Protein AF-A0A0B1TGR6-F1 (afdb_monomer_lite)

Radius of gyration: 28.31 Å; chains: 1; bounding box: 73×64×77 Å

Sequence (210 aa):
MPLRYSKVFSKTNTKVMMAISWIMPLLLCSILYVYYDCGLIYEDSIYAFVWVPSDECKFISWDICFRKDVCIVSVIAIADITTIIKVHITNTQIQKNGQRNTDQRRKKEINFLKQAVLQGIVFAFELYTYFILAWHFQDKWIIFALTSVTWTCTHSSDALIIIALNSEFRKLVTVAKRSFRVDNYSSQPRGKTFQILEDTRSNRSNQERY

Foldseek 3Di:
DDPCCCVCDPPVNVVVVVVCVVVVVVVVVCCCCPPVVFDFDQDPQLRFTDTDPDPVSVCCCVPVPLVVLVVVLVVLLVVLVVVLVVLVVVVVVVVVVVDDPCPPVSLLVNLVSVLSNVLSVLVVQLSCLQVPVLVVDPHSVSNCCSHVVSVVVSVVVNVVSCCVSDPVNVVVVVVVVVVVVVVVVVPPDPVVVVVVVVVVVVVVVVVVPD

Secondary structure (DSSP, 8-state):
--SSHHHHS-HHHHHHHHHHHHHHHHHHHHIIIIIS---EEEETTTTEEEE-S-HHHHHIIIIIIIHHHHHHHHHHHHHHHHHHHHHHHHHHHHHHTT--TTHHHHHHHHHHHHHHHHHHHHHHHHHHIIIIIGGG---HHHHHIIIIIHHHHHHHHHHHHHHHH-HHHHHHHHHHHHHHHHHHHHTS-TTHHHHHHHHHHHHHHHHTT-

Structure (mmCIF, N/CA/C/O backbone):
data_AF-A0A0B1TGR6-F1
#
_entry.id   AF-A0A0B1TGR6-F1
#
loop_
_atom_site.group_PDB
_atom_site.id
_atom_site.type_symbol
_atom_site.label_atom_id
_atom_site.label_alt_id
_atom_site.label_comp_id
_atom_site.label_asym_id
_atom_site.label_entity_id
_atom_site.label_seq_id
_atom_site.pdbx_PDB_ins_code
_atom_site.Cartn_x
_atom_site.Cartn_y
_atom_site.Cartn_z
_atom_site.occupancy
_atom_site.B_iso_or_equiv
_atom_site.auth_seq_id
_atom_site.auth_comp_id
_atom_site.auth_asym_id
_atom_site.auth_atom_id
_atom_site.pdbx_PDB_model_num
ATOM 1 N N . MET A 1 1 ? -18.574 -11.787 22.417 1.00 58.59 1 MET A N 1
ATOM 2 C CA . MET A 1 1 ? -17.588 -12.796 21.942 1.00 58.59 1 MET A CA 1
ATOM 3 C C . MET A 1 1 ? -16.203 -12.399 22.449 1.00 58.59 1 MET A C 1
ATOM 5 O O . MET A 1 1 ? -16.021 -11.188 22.529 1.00 58.59 1 MET A O 1
ATOM 9 N N . PRO A 1 2 ? -15.241 -13.309 22.757 1.00 66.12 2 PRO A N 1
ATOM 10 C CA . PRO A 1 2 ? -15.134 -14.708 22.278 1.00 66.12 2 PRO A CA 1
ATOM 11 C C . PRO A 1 2 ? -14.551 -15.771 23.264 1.00 66.12 2 PRO A C 1
ATOM 13 O O . PRO A 1 2 ? -13.681 -15.479 24.075 1.00 66.12 2 PRO A O 1
ATOM 16 N N . LEU A 1 3 ? -14.912 -17.053 23.080 1.00 48.66 3 LEU A N 1
ATOM 17 C CA . LEU A 1 3 ? -14.237 -18.227 23.688 1.00 48.66 3 LEU A CA 1
ATOM 18 C C . LEU A 1 3 ? -13.257 -18.946 22.727 1.00 48.66 3 LEU A C 1
ATOM 20 O O . LEU A 1 3 ? -12.513 -19.828 23.138 1.00 48.66 3 LEU A O 1
ATOM 24 N N . ARG A 1 4 ? -13.223 -18.573 21.437 1.00 53.03 4 ARG A N 1
ATOM 25 C CA . ARG A 1 4 ? -12.402 -19.232 20.392 1.00 53.03 4 ARG A CA 1
ATOM 26 C C . ARG A 1 4 ? -11.117 -18.486 20.003 1.00 53.03 4 ARG A C 1
ATOM 28 O O . ARG A 1 4 ? -10.318 -19.019 19.239 1.00 53.03 4 ARG A O 1
ATOM 35 N N . TYR A 1 5 ? -10.896 -17.287 20.544 1.00 63.88 5 TYR A N 1
ATOM 36 C CA . TYR A 1 5 ? -9.743 -16.436 20.215 1.00 63.88 5 TYR A CA 1
ATOM 37 C C . TYR A 1 5 ? -8.401 -17.082 20.596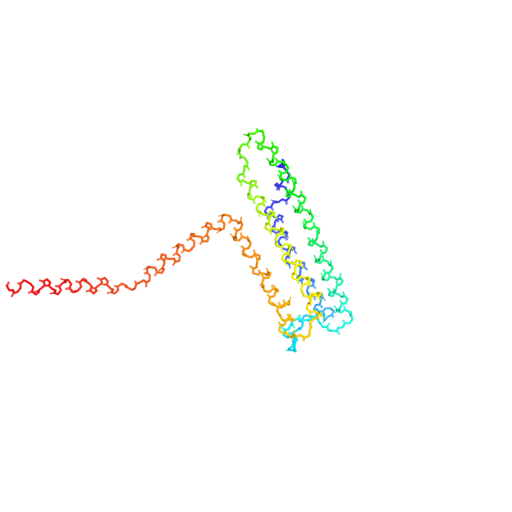 1.00 63.88 5 TYR A C 1
ATOM 39 O O . TYR A 1 5 ? -7.455 -17.026 19.817 1.00 63.88 5 TYR A O 1
ATOM 47 N N . SER A 1 6 ? -8.336 -17.781 21.736 1.00 57.31 6 SER A N 1
ATOM 48 C CA . SER A 1 6 ? -7.104 -18.437 22.204 1.00 57.31 6 SER A CA 1
ATOM 49 C C . SER A 1 6 ? -6.670 -19.640 21.359 1.00 57.31 6 SER A C 1
ATOM 51 O O . SER A 1 6 ? -5.494 -19.994 21.382 1.00 57.31 6 SER A O 1
ATOM 53 N N . LYS A 1 7 ? -7.590 -20.267 20.607 1.00 60.78 7 LYS A N 1
ATOM 54 C CA . LYS A 1 7 ? -7.276 -21.413 19.736 1.00 60.78 7 LYS A CA 1
ATOM 55 C C . LYS A 1 7 ? -6.743 -20.989 18.368 1.00 60.78 7 LYS A C 1
ATOM 57 O O . LYS A 1 7 ? -5.872 -21.664 17.834 1.00 60.78 7 LYS A O 1
ATOM 62 N N . VAL A 1 8 ? -7.251 -19.889 17.807 1.00 63.44 8 VAL A N 1
ATOM 63 C CA . VAL A 1 8 ? -6.818 -19.392 16.488 1.00 63.44 8 VAL A CA 1
ATOM 64 C C . VAL A 1 8 ? -5.541 -18.558 16.616 1.00 63.44 8 VAL A C 1
ATOM 66 O O . VAL A 1 8 ? -4.580 -18.808 15.894 1.00 63.44 8 VAL A O 1
ATOM 69 N N . PHE A 1 9 ? -5.477 -17.652 17.596 1.00 67.00 9 PHE A N 1
ATOM 70 C CA . PHE A 1 9 ? -4.324 -16.781 17.845 1.00 67.00 9 PHE A CA 1
ATOM 71 C C . PHE A 1 9 ? -3.495 -17.280 19.036 1.00 67.00 9 PHE A C 1
ATOM 73 O O . PHE A 1 9 ? -3.376 -16.620 20.070 1.00 67.00 9 PHE A O 1
ATOM 80 N N . SER A 1 10 ? -2.936 -18.485 18.897 1.00 79.94 10 SER A N 1
ATOM 81 C CA . SER A 1 10 ? -1.925 -19.002 19.825 1.00 79.94 10 SER A CA 1
ATOM 82 C C . SER A 1 10 ? -0.537 -18.463 19.453 1.00 79.94 10 SER A C 1
ATOM 84 O O . SER A 1 10 ? -0.279 -18.149 18.291 1.00 79.94 10 SER A O 1
ATOM 86 N N . LYS A 1 11 ? 0.398 -18.399 20.415 1.00 78.81 11 LYS A N 1
ATOM 87 C CA . LYS A 1 11 ? 1.781 -17.947 20.150 1.00 78.81 11 LYS A CA 1
ATOM 88 C C . LYS A 1 11 ? 2.450 -18.750 19.026 1.00 78.81 11 LYS A C 1
ATOM 90 O O . LYS A 1 11 ? 3.210 -18.185 18.246 1.00 78.81 11 LYS A O 1
ATOM 95 N N . THR A 1 12 ? 2.166 -20.049 18.945 1.00 83.50 12 THR A N 1
ATOM 96 C CA . THR A 1 12 ? 2.696 -20.934 17.901 1.00 83.50 12 THR A CA 1
ATOM 97 C C . THR A 1 12 ? 2.088 -20.604 16.541 1.00 83.50 12 THR A C 1
ATOM 99 O O . THR A 1 12 ? 2.832 -20.417 15.584 1.00 83.50 12 THR A O 1
ATOM 102 N N . ASN A 1 13 ? 0.765 -20.423 16.462 1.00 83.38 13 ASN A N 1
ATOM 103 C CA . ASN A 1 13 ? 0.094 -20.069 15.208 1.00 83.38 13 ASN A CA 1
ATOM 104 C C . ASN A 1 13 ? 0.554 -18.702 14.696 1.00 83.38 13 ASN A C 1
ATOM 106 O O . ASN A 1 13 ? 0.820 -18.559 13.510 1.00 83.38 13 ASN A O 1
ATOM 110 N N . THR A 1 14 ? 0.728 -17.715 15.581 1.00 86.19 14 THR A N 1
ATOM 111 C CA . THR A 1 14 ? 1.258 -16.400 15.200 1.00 86.19 14 THR A CA 1
ATOM 112 C C . THR A 1 14 ? 2.669 -16.505 14.616 1.00 86.19 14 THR A C 1
ATOM 114 O O . THR A 1 14 ? 2.934 -15.886 13.590 1.00 86.19 14 THR A O 1
ATOM 117 N N . LYS A 1 15 ? 3.561 -17.319 15.204 1.00 86.69 15 LYS A N 1
ATOM 118 C CA . LYS A 1 15 ? 4.905 -17.553 14.642 1.00 86.69 15 LYS A CA 1
ATOM 119 C C . LYS A 1 15 ? 4.850 -18.216 13.265 1.00 86.69 15 LYS A C 1
ATOM 121 O O . LYS A 1 15 ? 5.600 -17.822 12.380 1.00 86.69 15 LYS A O 1
ATOM 126 N N . VAL A 1 16 ? 3.957 -19.189 13.077 1.00 89.50 16 VAL A N 1
ATOM 127 C CA . VAL A 1 16 ? 3.759 -19.852 11.779 1.00 89.50 16 VAL A CA 1
ATOM 128 C C . VAL A 1 16 ? 3.218 -18.867 10.739 1.00 89.50 16 VAL A C 1
ATOM 130 O O . VAL A 1 16 ? 3.758 -18.797 9.642 1.00 89.50 16 VAL A O 1
ATOM 133 N N . MET A 1 17 ? 2.217 -18.050 11.085 1.00 86.56 17 MET A N 1
ATOM 134 C CA . MET A 1 17 ? 1.682 -17.014 10.191 1.00 86.56 17 MET A CA 1
ATOM 135 C C . MET A 1 17 ? 2.750 -15.994 9.792 1.00 86.56 17 MET A C 1
ATOM 137 O O . MET A 1 17 ? 2.817 -15.615 8.627 1.00 86.56 17 MET A O 1
ATOM 141 N N . MET A 1 18 ? 3.609 -15.588 10.734 1.00 89.12 18 MET A N 1
ATOM 142 C CA . MET A 1 18 ? 4.766 -14.750 10.425 1.00 89.12 18 MET A CA 1
ATOM 143 C C . MET A 1 18 ? 5.682 -15.460 9.427 1.00 89.12 18 MET A C 1
ATOM 145 O O . MET A 1 18 ? 5.917 -14.917 8.360 1.00 89.12 18 MET A O 1
ATOM 149 N N . ALA A 1 19 ? 6.136 -16.684 9.708 1.00 92.25 19 ALA A N 1
ATOM 150 C CA . ALA A 1 19 ? 7.021 -17.417 8.798 1.00 92.25 19 ALA A CA 1
ATOM 151 C C . ALA A 1 19 ? 6.434 -17.550 7.379 1.00 92.25 19 ALA A C 1
ATOM 153 O O . ALA A 1 19 ? 7.122 -17.265 6.403 1.00 92.25 19 ALA A O 1
ATOM 154 N N . ILE A 1 20 ? 5.145 -17.888 7.261 1.00 90.88 20 ILE A N 1
ATOM 155 C CA . ILE A 1 20 ? 4.439 -17.957 5.971 1.00 90.88 20 ILE A CA 1
ATOM 156 C C . ILE A 1 20 ? 4.433 -16.592 5.271 1.00 90.88 20 ILE A C 1
ATOM 158 O O . ILE A 1 20 ? 4.696 -16.524 4.073 1.00 90.88 20 ILE A O 1
ATOM 162 N N . SER A 1 21 ? 4.185 -15.508 6.012 1.00 88.94 21 SER A N 1
ATOM 163 C CA . SER A 1 21 ? 4.202 -14.138 5.485 1.00 88.94 21 SER A CA 1
ATOM 164 C C . SER A 1 21 ? 5.558 -13.722 4.915 1.00 88.94 21 SER A C 1
ATOM 166 O O . SER A 1 21 ? 5.582 -12.854 4.051 1.00 88.94 21 SER A O 1
ATOM 168 N N . TRP A 1 22 ? 6.668 -14.295 5.386 1.00 92.00 22 TRP A N 1
ATOM 169 C CA . TRP A 1 22 ? 8.000 -14.037 4.827 1.00 92.00 22 TRP A CA 1
ATOM 170 C C . TRP A 1 22 ? 8.299 -14.944 3.633 1.00 92.00 22 TRP A C 1
ATOM 172 O O . TRP A 1 22 ? 8.820 -14.486 2.621 1.00 92.00 22 TRP A O 1
ATOM 182 N N . ILE A 1 23 ? 7.948 -16.228 3.730 1.00 92.00 23 ILE A N 1
ATOM 183 C CA . ILE A 1 23 ? 8.271 -17.225 2.702 1.00 92.00 23 ILE A CA 1
ATOM 184 C C . ILE A 1 23 ? 7.460 -16.995 1.422 1.00 92.00 23 ILE A C 1
ATOM 186 O O . ILE A 1 23 ? 8.007 -17.127 0.333 1.00 92.00 23 ILE A O 1
ATOM 190 N N . MET A 1 24 ? 6.178 -16.630 1.533 1.00 87.50 24 MET A N 1
ATOM 191 C CA . MET A 1 24 ? 5.298 -16.441 0.372 1.00 87.50 24 MET A CA 1
ATOM 192 C C . MET A 1 24 ? 5.809 -15.364 -0.607 1.00 87.50 24 MET A C 1
ATOM 194 O O . MET A 1 24 ? 5.956 -15.684 -1.788 1.00 87.50 24 MET A O 1
ATOM 198 N N . PRO A 1 25 ? 6.129 -14.125 -0.172 1.00 86.00 25 PRO A N 1
ATOM 199 C CA . PRO A 1 25 ? 6.709 -13.118 -1.059 1.00 86.00 25 PRO A CA 1
ATOM 200 C C . PRO A 1 25 ? 8.081 -13.520 -1.596 1.00 86.00 25 PRO A C 1
ATOM 202 O O . PRO A 1 25 ? 8.339 -13.322 -2.776 1.00 86.00 25 PRO A O 1
ATOM 205 N N . LEU A 1 26 ? 8.943 -14.120 -0.766 1.00 87.88 26 LEU A N 1
ATOM 206 C CA . LEU A 1 26 ? 10.272 -14.558 -1.204 1.00 87.88 26 LEU A CA 1
ATOM 207 C C . LEU A 1 26 ? 10.180 -15.591 -2.325 1.00 87.88 26 LEU A C 1
ATOM 209 O O . LEU A 1 26 ? 10.860 -15.449 -3.334 1.00 87.88 26 LEU A O 1
ATOM 213 N N . LEU A 1 27 ? 9.302 -16.584 -2.178 1.00 88.56 27 LEU A N 1
ATOM 214 C CA . LEU A 1 27 ? 9.076 -17.600 -3.198 1.00 88.56 27 LEU A CA 1
ATOM 215 C C . LEU A 1 27 ? 8.541 -16.983 -4.494 1.00 88.56 27 LEU A C 1
ATOM 217 O O . LEU A 1 27 ? 9.032 -17.314 -5.570 1.00 88.56 27 LEU A O 1
ATOM 221 N N . LEU A 1 28 ? 7.569 -16.071 -4.395 1.00 84.62 28 LEU A N 1
ATOM 222 C CA . LEU A 1 28 ? 7.027 -15.372 -5.559 1.00 84.62 28 LEU A CA 1
ATOM 223 C C . LEU A 1 28 ? 8.116 -14.559 -6.273 1.00 84.62 28 LEU A C 1
ATOM 225 O O . LEU A 1 28 ? 8.285 -14.709 -7.478 1.00 84.62 28 LEU A O 1
ATOM 229 N N . CYS A 1 29 ? 8.899 -13.769 -5.535 1.00 83.56 29 CYS A N 1
ATOM 230 C CA . CYS A 1 29 ? 10.023 -13.018 -6.091 1.00 83.56 29 CYS A CA 1
ATOM 231 C C . CYS A 1 29 ? 11.058 -13.948 -6.736 1.00 83.56 29 CYS A C 1
ATOM 233 O O . CYS A 1 29 ? 11.511 -13.675 -7.842 1.00 83.56 29 CYS A O 1
ATOM 235 N N . SER A 1 30 ? 11.405 -15.071 -6.102 1.00 86.31 30 SER A N 1
ATOM 236 C CA . SER A 1 30 ? 12.332 -16.046 -6.685 1.00 86.31 30 SER A CA 1
ATOM 237 C C . SER A 1 30 ? 11.807 -16.639 -7.992 1.00 86.31 30 SER A C 1
ATOM 239 O O . SER A 1 30 ? 12.577 -16.769 -8.935 1.00 86.31 30 SER A O 1
ATOM 241 N N . ILE A 1 31 ? 10.514 -16.960 -8.088 1.00 85.88 31 ILE A N 1
ATOM 242 C CA . ILE A 1 31 ? 9.915 -17.461 -9.334 1.00 85.88 31 ILE A CA 1
ATOM 243 C C . ILE A 1 31 ? 9.977 -16.387 -10.430 1.00 85.88 31 ILE A C 1
ATOM 245 O O . ILE A 1 31 ? 10.386 -16.684 -11.550 1.00 85.88 31 ILE A O 1
ATOM 249 N N . LEU A 1 32 ? 9.621 -15.140 -10.107 1.00 83.75 32 LEU A N 1
ATOM 250 C CA . LEU A 1 32 ? 9.640 -14.027 -11.061 1.00 83.75 32 LEU A CA 1
ATOM 251 C C . LEU A 1 32 ? 11.045 -13.755 -11.611 1.00 83.75 32 LEU A C 1
ATOM 253 O O . LEU A 1 32 ? 11.211 -13.656 -12.823 1.00 83.75 32 LEU A O 1
ATOM 257 N N . TYR A 1 33 ? 12.046 -13.683 -10.731 1.00 82.31 33 TYR A N 1
ATOM 258 C CA . TYR A 1 33 ? 13.418 -13.348 -11.112 1.00 82.31 33 TYR A CA 1
ATOM 259 C C . TYR A 1 33 ? 14.190 -14.525 -11.720 1.00 82.31 33 TYR A C 1
ATOM 261 O O . TYR A 1 33 ? 14.938 -14.324 -12.665 1.00 82.31 33 TYR A O 1
ATOM 269 N N . VAL A 1 34 ? 14.051 -15.747 -11.191 1.00 85.31 34 VAL A N 1
ATOM 270 C CA . VAL A 1 34 ? 14.896 -16.884 -11.611 1.00 85.31 34 VAL A CA 1
ATOM 271 C C . VAL A 1 34 ? 14.297 -17.648 -12.788 1.00 85.31 34 VAL A C 1
ATOM 273 O O . VAL A 1 34 ? 15.042 -18.148 -13.624 1.00 85.31 34 VAL A O 1
ATOM 276 N N . TYR A 1 35 ? 12.968 -17.783 -12.846 1.00 83.12 35 TYR A N 1
ATOM 277 C CA . TYR A 1 35 ? 12.318 -18.608 -13.869 1.00 83.12 35 TYR A CA 1
ATOM 278 C C . TYR A 1 35 ? 11.834 -17.792 -15.068 1.00 83.12 35 TYR A C 1
ATOM 280 O O . TYR A 1 35 ? 12.020 -18.217 -16.203 1.00 83.12 35 TYR A O 1
ATOM 288 N N . TYR A 1 36 ? 11.219 -16.633 -14.818 1.00 82.25 36 TYR A N 1
ATOM 289 C CA . TYR A 1 36 ? 10.647 -15.791 -15.874 1.00 82.25 36 TYR A CA 1
ATOM 290 C C . TYR A 1 36 ? 11.557 -14.633 -16.309 1.00 82.25 36 TYR A C 1
ATOM 292 O O . TYR A 1 36 ? 11.220 -13.954 -17.272 1.00 82.25 36 TYR A O 1
ATOM 300 N N . ASP A 1 37 ? 12.672 -14.392 -15.606 1.00 85.50 37 ASP A N 1
ATOM 301 C CA . ASP A 1 37 ? 13.576 -13.243 -15.813 1.00 85.50 37 ASP A CA 1
ATOM 302 C C . ASP A 1 37 ? 12.844 -11.878 -15.793 1.00 85.50 37 ASP A C 1
ATOM 304 O O . ASP A 1 37 ? 13.256 -10.881 -16.387 1.00 85.50 37 ASP A O 1
ATOM 308 N N . CYS A 1 38 ? 11.718 -11.821 -15.073 1.00 85.50 38 CYS A N 1
ATOM 309 C CA . CYS A 1 38 ? 10.856 -10.650 -14.965 1.00 85.50 38 CYS A CA 1
ATOM 310 C C . CYS A 1 38 ? 11.247 -9.802 -13.760 1.00 85.50 38 CYS A C 1
ATOM 312 O O . CYS A 1 38 ? 10.540 -9.754 -12.751 1.00 85.50 38 CYS A O 1
ATOM 314 N N . GLY A 1 39 ? 12.400 -9.147 -13.867 1.00 83.25 39 GLY A N 1
ATOM 315 C CA . GLY A 1 39 ? 12.905 -8.243 -12.842 1.00 83.25 39 GLY A CA 1
ATOM 316 C C . GLY A 1 39 ? 12.350 -6.820 -12.928 1.00 83.25 39 GLY A C 1
ATOM 317 O O . GLY A 1 39 ? 11.851 -6.366 -13.959 1.00 83.25 39 GLY A O 1
ATOM 318 N N . LEU A 1 40 ? 12.489 -6.093 -11.820 1.00 85.25 40 LEU A N 1
ATOM 319 C CA . LEU A 1 40 ? 12.370 -4.640 -11.782 1.00 85.25 40 LEU A CA 1
ATOM 320 C C . LEU A 1 40 ? 13.738 -4.023 -12.136 1.00 85.25 40 LEU A C 1
ATOM 322 O O . LEU A 1 40 ? 14.714 -4.245 -11.416 1.00 85.25 40 LEU A O 1
ATOM 326 N N . ILE A 1 41 ? 13.814 -3.277 -13.237 1.00 88.81 41 ILE A N 1
ATOM 327 C CA . ILE A 1 41 ? 15.018 -2.588 -13.723 1.00 88.81 41 ILE A CA 1
ATOM 328 C C . ILE A 1 41 ? 14.900 -1.081 -13.489 1.00 88.81 41 ILE A C 1
ATOM 330 O O . ILE A 1 41 ? 13.807 -0.520 -13.546 1.00 88.81 41 ILE A O 1
ATOM 334 N N . TYR A 1 42 ? 16.016 -0.416 -13.194 1.00 89.00 42 TYR A N 1
ATOM 335 C CA . TYR A 1 42 ? 16.039 1.041 -13.075 1.00 89.00 42 TYR A CA 1
ATOM 336 C C . TYR A 1 42 ? 16.207 1.673 -14.456 1.00 89.00 42 TYR A C 1
ATOM 338 O O . TYR A 1 42 ? 17.169 1.366 -15.157 1.00 89.00 42 TYR A O 1
ATOM 346 N N . GLU A 1 43 ? 15.277 2.546 -14.832 1.00 89.25 43 GLU A N 1
ATOM 347 C CA . GLU A 1 43 ? 15.290 3.249 -16.110 1.00 89.25 43 GLU A CA 1
ATOM 348 C C . GLU A 1 43 ? 15.761 4.698 -15.912 1.00 89.25 43 GLU A C 1
ATOM 350 O O . GLU A 1 43 ? 15.047 5.542 -15.356 1.00 89.25 43 GLU A O 1
ATOM 355 N N . ASP A 1 44 ? 16.972 4.995 -16.392 1.00 88.81 44 ASP A N 1
ATOM 356 C CA . ASP A 1 44 ? 17.637 6.295 -16.229 1.00 88.81 44 ASP A CA 1
ATOM 357 C C . ASP A 1 44 ? 16.903 7.449 -16.930 1.00 88.81 44 ASP A C 1
ATOM 359 O O . ASP A 1 44 ? 17.038 8.607 -16.533 1.00 88.81 44 ASP A O 1
ATOM 363 N N . SER A 1 45 ? 16.119 7.169 -17.974 1.00 87.50 45 SER A N 1
ATOM 364 C CA . SER A 1 45 ? 15.417 8.211 -18.735 1.00 87.50 45 SER A CA 1
ATOM 365 C C . SER A 1 45 ? 14.258 8.853 -17.958 1.00 87.50 45 SER A C 1
ATOM 367 O O . SER A 1 45 ? 14.032 10.063 -18.072 1.00 87.50 45 SER A O 1
ATOM 369 N N . ILE A 1 46 ? 13.566 8.066 -17.128 1.00 87.56 46 ILE A N 1
ATOM 370 C CA . ILE A 1 46 ? 12.390 8.486 -16.342 1.00 87.56 46 ILE A CA 1
ATOM 371 C C . ILE A 1 46 ? 12.611 8.428 -14.822 1.00 87.56 46 ILE A C 1
ATOM 373 O O . ILE A 1 46 ? 11.699 8.743 -14.059 1.00 87.56 46 ILE A O 1
ATOM 377 N N . TYR A 1 47 ? 13.817 8.048 -14.383 1.00 88.88 47 TYR A N 1
ATOM 378 C CA . TYR A 1 47 ? 14.211 7.882 -12.977 1.00 88.88 47 TYR A CA 1
ATOM 379 C C . TYR A 1 47 ? 13.302 6.939 -12.179 1.00 88.88 47 TYR A C 1
ATOM 381 O O . TYR A 1 47 ? 13.128 7.095 -10.973 1.00 88.88 47 TYR A O 1
ATOM 389 N N . ALA A 1 48 ? 12.717 5.940 -12.833 1.00 88.38 48 ALA A N 1
ATOM 390 C CA . ALA A 1 48 ? 11.768 5.030 -12.208 1.00 88.38 48 ALA A CA 1
ATOM 391 C C . ALA A 1 48 ? 12.237 3.584 -12.328 1.00 88.38 48 ALA A C 1
ATOM 393 O O . ALA A 1 48 ? 12.863 3.187 -13.309 1.00 88.38 48 ALA A O 1
ATOM 394 N N . PHE A 1 49 ? 11.895 2.784 -11.324 1.00 87.81 49 PHE A N 1
ATOM 395 C CA . PHE A 1 49 ? 12.000 1.341 -11.439 1.00 87.81 49 PHE A CA 1
ATOM 396 C C . PHE A 1 49 ? 10.800 0.818 -12.224 1.00 87.81 49 PHE A C 1
ATOM 398 O O . PHE A 1 49 ? 9.660 1.051 -11.819 1.00 87.81 49 PHE A O 1
ATOM 405 N N . VAL A 1 50 ? 11.051 0.120 -13.326 1.00 86.62 50 VAL A N 1
ATOM 406 C CA . VAL A 1 50 ? 10.036 -0.423 -14.234 1.00 86.62 50 VAL A CA 1
ATOM 407 C C . VAL A 1 50 ? 10.260 -1.914 -14.454 1.00 86.62 50 VAL A C 1
ATOM 409 O O . VAL A 1 50 ? 11.352 -2.434 -14.248 1.00 86.62 50 VAL A O 1
ATOM 412 N N . TRP A 1 51 ? 9.215 -2.624 -14.861 1.00 84.50 51 TRP A N 1
ATOM 413 C CA . TRP A 1 51 ? 9.336 -4.032 -15.231 1.00 84.50 51 TRP A CA 1
ATOM 414 C C . TRP A 1 51 ? 10.041 -4.179 -16.581 1.00 84.50 51 TRP A C 1
ATOM 416 O O . TRP A 1 51 ? 9.857 -3.337 -17.464 1.00 84.50 51 TRP A O 1
ATOM 426 N N . VAL A 1 52 ? 10.812 -5.259 -16.752 1.00 86.44 52 VAL A N 1
ATOM 427 C CA . VAL A 1 52 ? 11.414 -5.619 -18.048 1.00 86.44 52 VAL A CA 1
ATOM 428 C C . VAL A 1 52 ? 10.336 -5.598 -19.149 1.00 86.44 52 VAL A C 1
ATOM 430 O O . VAL A 1 52 ? 9.267 -6.189 -18.964 1.00 86.44 52 VAL A O 1
ATOM 433 N N . PRO A 1 53 ? 10.575 -4.923 -20.292 1.00 80.31 53 PRO A N 1
ATOM 434 C CA . PRO A 1 53 ? 9.568 -4.723 -21.330 1.00 80.31 53 PRO A CA 1
ATOM 435 C C . PRO A 1 53 ? 9.418 -5.953 -22.244 1.00 80.31 53 PRO A C 1
ATOM 437 O O . PRO A 1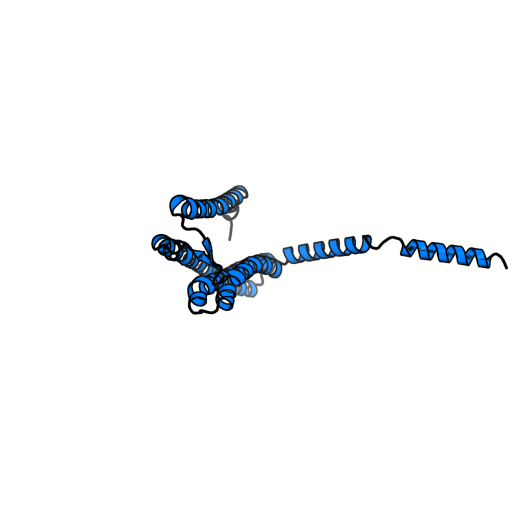 53 ? 9.640 -5.862 -23.448 1.00 80.31 53 PRO A O 1
ATOM 440 N N . SER A 1 54 ? 9.010 -7.093 -21.687 1.00 84.69 54 SER A N 1
ATOM 441 C CA . SER A 1 54 ? 8.541 -8.262 -22.447 1.00 84.69 54 SER A CA 1
ATOM 442 C C . SER A 1 54 ? 7.031 -8.447 -22.288 1.00 84.69 54 SER A C 1
ATOM 444 O O . SER A 1 54 ? 6.429 -7.967 -21.320 1.00 84.69 54 SER A O 1
ATOM 446 N N . ASP A 1 55 ? 6.395 -9.117 -23.247 1.00 82.50 55 ASP A N 1
ATOM 447 C CA . ASP A 1 55 ? 4.946 -9.336 -23.217 1.00 82.50 55 ASP A CA 1
ATOM 448 C C . ASP A 1 55 ? 4.547 -10.260 -22.055 1.00 82.50 55 ASP A C 1
ATOM 450 O O . ASP A 1 55 ? 3.535 -10.028 -21.388 1.00 82.50 55 ASP A O 1
ATOM 454 N N . GLU A 1 56 ? 5.395 -11.236 -21.725 1.00 82.56 56 GLU A N 1
ATOM 455 C CA . GLU A 1 56 ? 5.221 -12.131 -20.583 1.00 82.56 56 GLU A CA 1
ATOM 456 C C . GLU A 1 56 ? 5.314 -11.368 -19.256 1.00 82.56 56 GLU A C 1
ATOM 458 O O . GLU A 1 56 ? 4.456 -11.530 -18.384 1.00 82.56 56 GLU A O 1
ATOM 463 N N . CYS A 1 57 ? 6.311 -10.489 -19.099 1.00 83.69 57 CYS A N 1
ATOM 464 C CA . CYS A 1 57 ? 6.492 -9.729 -17.863 1.00 83.69 57 CYS A CA 1
ATOM 465 C C . CYS A 1 57 ? 5.416 -8.658 -17.676 1.00 83.69 57 CYS A C 1
ATOM 467 O O . CYS A 1 57 ? 5.004 -8.400 -16.542 1.00 83.69 57 CYS A O 1
ATOM 469 N N . LYS A 1 58 ? 4.902 -8.075 -18.766 1.00 81.06 58 LYS A N 1
ATOM 470 C CA . LYS A 1 58 ? 3.743 -7.173 -18.715 1.00 81.06 58 LYS A CA 1
ATOM 471 C C . LYS A 1 58 ? 2.489 -7.896 -18.238 1.00 81.06 58 LYS A C 1
ATOM 473 O O . LYS A 1 58 ? 1.825 -7.386 -17.337 1.00 81.06 58 LYS A O 1
ATOM 478 N N . PHE A 1 59 ? 2.199 -9.080 -18.784 1.00 81.19 59 PHE A N 1
ATOM 479 C CA . PHE A 1 59 ? 1.082 -9.913 -18.329 1.00 81.19 59 PHE A CA 1
ATOM 480 C C . PHE A 1 59 ? 1.238 -10.261 -16.845 1.00 81.19 59 PHE A C 1
ATOM 482 O O . PHE A 1 59 ? 0.362 -9.986 -16.035 1.00 81.19 59 PHE A O 1
ATOM 489 N N . ILE A 1 60 ? 2.398 -10.777 -16.440 1.00 79.69 60 ILE A N 1
ATOM 490 C CA . ILE A 1 60 ? 2.654 -11.159 -15.047 1.00 79.69 60 ILE A CA 1
ATOM 491 C C . ILE A 1 60 ? 2.519 -9.958 -14.093 1.00 79.69 60 ILE A C 1
ATOM 493 O O . ILE A 1 60 ? 1.825 -10.044 -13.078 1.00 79.69 60 ILE A O 1
ATOM 497 N N . SER A 1 61 ? 3.126 -8.817 -14.420 1.00 79.38 61 SER A N 1
ATOM 498 C CA . SER A 1 61 ? 3.056 -7.609 -13.590 1.00 79.38 61 SER A CA 1
ATOM 499 C C . SER A 1 61 ? 1.622 -7.077 -13.455 1.00 79.38 61 SER A C 1
ATOM 501 O O . SER A 1 61 ? 1.156 -6.789 -12.349 1.00 79.38 61 SER A O 1
ATOM 503 N N . TRP A 1 62 ? 0.876 -7.007 -14.558 1.00 77.19 62 TRP A N 1
ATOM 504 C CA . TRP A 1 62 ? -0.486 -6.475 -14.563 1.00 77.19 62 TRP A CA 1
ATOM 505 C C . TRP A 1 62 ? -1.506 -7.437 -13.937 1.00 77.19 62 TRP A C 1
ATOM 507 O O . TRP A 1 62 ? -2.346 -7.057 -13.112 1.00 77.19 62 TRP A O 1
ATOM 517 N N . ASP A 1 63 ? -1.432 -8.709 -14.315 1.00 73.75 63 ASP A N 1
ATOM 518 C CA . ASP A 1 63 ? -2.460 -9.698 -14.029 1.00 73.75 63 ASP A CA 1
ATOM 519 C C . ASP A 1 63 ? -2.222 -10.447 -12.711 1.00 73.75 63 ASP A C 1
ATOM 521 O O . ASP A 1 63 ? -3.195 -10.791 -12.031 1.00 73.75 63 ASP A O 1
ATOM 525 N N . ILE A 1 64 ? -0.959 -10.668 -12.323 1.00 75.31 64 ILE A N 1
ATOM 526 C CA . ILE A 1 64 ? -0.584 -11.416 -11.109 1.00 75.31 64 ILE A 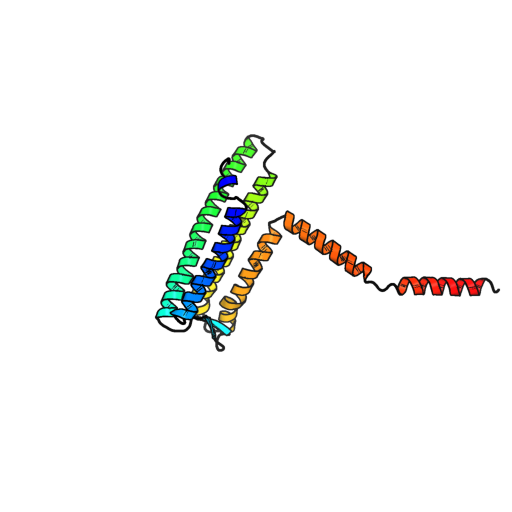CA 1
ATOM 527 C C . ILE A 1 64 ? -0.172 -10.485 -9.971 1.00 75.31 64 ILE A C 1
ATOM 529 O O . ILE A 1 64 ? -0.546 -10.751 -8.831 1.00 75.31 64 ILE A O 1
ATOM 533 N N . CYS A 1 65 ? 0.568 -9.408 -10.238 1.00 76.69 65 CYS A N 1
ATOM 534 C CA . CYS A 1 65 ? 0.973 -8.477 -9.180 1.00 76.69 65 CYS A CA 1
ATOM 535 C C . CYS A 1 65 ? -0.139 -7.454 -8.918 1.00 76.69 65 CYS A C 1
ATOM 537 O O . CYS A 1 65 ? -0.850 -7.561 -7.916 1.00 76.69 65 CYS A O 1
ATOM 539 N N . PHE A 1 66 ? -0.384 -6.541 -9.861 1.00 80.88 66 PHE A N 1
ATOM 540 C CA . PHE A 1 66 ? -1.318 -5.429 -9.670 1.00 80.88 66 PHE A CA 1
ATOM 541 C C . PHE A 1 66 ? -2.742 -5.894 -9.338 1.00 80.88 66 PHE A C 1
ATOM 543 O O . PHE A 1 66 ? -3.288 -5.538 -8.291 1.00 80.88 66 PHE A O 1
ATOM 550 N N . ARG A 1 67 ? -3.357 -6.740 -10.174 1.00 82.75 67 ARG A N 1
ATOM 551 C CA . ARG A 1 67 ? -4.751 -7.155 -9.942 1.00 82.75 67 ARG A CA 1
ATOM 552 C C . ARG A 1 67 ? -4.937 -7.984 -8.671 1.00 82.75 67 ARG A C 1
ATOM 554 O O . ARG A 1 67 ? -5.957 -7.832 -7.994 1.00 82.75 67 ARG A O 1
ATOM 561 N N . LYS A 1 68 ? -3.984 -8.853 -8.326 1.00 85.31 68 LYS A N 1
ATOM 562 C CA . LYS A 1 68 ? -4.033 -9.623 -7.073 1.00 85.31 68 LYS A CA 1
ATOM 563 C C . LYS A 1 68 ? -3.969 -8.690 -5.870 1.00 85.31 68 LYS A C 1
ATOM 565 O O . LYS A 1 68 ? -4.757 -8.859 -4.943 1.00 85.31 68 LYS A O 1
ATOM 570 N N . ASP A 1 69 ? -3.053 -7.725 -5.884 1.00 85.19 69 ASP A N 1
ATOM 571 C CA . ASP A 1 69 ? -2.881 -6.781 -4.782 1.00 85.19 69 ASP A CA 1
ATOM 572 C C . ASP A 1 69 ? -4.116 -5.894 -4.619 1.00 85.19 69 ASP A C 1
ATOM 574 O O . ASP A 1 69 ? -4.658 -5.807 -3.517 1.00 85.19 69 ASP A O 1
ATOM 578 N N . VAL A 1 70 ? -4.667 -5.366 -5.718 1.00 86.62 70 VAL A N 1
ATOM 579 C CA . VAL A 1 70 ? -5.939 -4.623 -5.701 1.00 86.62 70 VAL A CA 1
ATOM 580 C C . VAL A 1 70 ? -7.085 -5.482 -5.153 1.00 86.62 70 VAL A C 1
ATOM 582 O O . VAL A 1 70 ? -7.863 -5.010 -4.321 1.00 86.62 70 VAL A O 1
ATOM 585 N N . CYS A 1 71 ? -7.195 -6.748 -5.568 1.00 89.44 71 CYS A N 1
ATOM 586 C CA . CYS A 1 71 ? -8.236 -7.660 -5.088 1.00 89.44 71 CYS A CA 1
ATOM 587 C C . CYS A 1 71 ? -8.119 -7.919 -3.577 1.00 89.44 71 CYS A C 1
ATOM 589 O O . CYS A 1 71 ? -9.096 -7.759 -2.842 1.00 89.44 71 CYS A O 1
ATOM 591 N N . ILE A 1 72 ? -6.920 -8.258 -3.094 1.00 88.25 72 ILE A N 1
ATOM 592 C CA . ILE A 1 72 ? -6.664 -8.523 -1.672 1.00 88.25 72 ILE A CA 1
ATOM 593 C C . ILE A 1 72 ? -6.970 -7.281 -0.832 1.00 88.25 72 ILE A C 1
ATOM 595 O O . ILE A 1 72 ? -7.705 -7.374 0.152 1.00 88.25 72 ILE A O 1
ATOM 599 N N . VAL A 1 73 ? -6.459 -6.117 -1.237 1.00 88.56 73 VAL A N 1
ATOM 600 C CA . VAL A 1 73 ? -6.681 -4.844 -0.536 1.00 88.56 73 VAL A CA 1
ATOM 601 C C . VAL A 1 73 ? -8.166 -4.502 -0.486 1.00 88.56 73 VAL A C 1
ATOM 603 O O . VAL A 1 73 ? -8.667 -4.105 0.563 1.00 88.56 73 VAL A O 1
ATOM 606 N N . SER A 1 74 ? -8.895 -4.731 -1.579 1.00 87.31 74 SER A N 1
ATOM 607 C CA . SER A 1 74 ? -10.342 -4.504 -1.633 1.00 87.31 74 SER A CA 1
ATOM 608 C C . SER A 1 74 ? -11.102 -5.412 -0.663 1.00 87.31 74 SER A C 1
ATOM 610 O O . SER A 1 74 ? -11.971 -4.944 0.073 1.00 87.31 74 SER A O 1
ATOM 612 N N . VAL A 1 75 ? -10.759 -6.705 -0.606 1.00 90.38 75 VAL A N 1
ATOM 613 C CA . VAL A 1 75 ? -11.379 -7.658 0.332 1.00 90.38 75 VAL A CA 1
ATOM 614 C C . VAL A 1 75 ? -11.103 -7.263 1.784 1.00 90.38 75 VAL A C 1
ATOM 616 O O . VAL A 1 75 ? -12.025 -7.268 2.604 1.00 90.38 75 VAL A O 1
ATOM 619 N N . ILE A 1 76 ? -9.861 -6.882 2.101 1.00 88.69 76 ILE A N 1
ATOM 620 C CA . ILE A 1 76 ? -9.474 -6.410 3.438 1.00 88.69 76 ILE A CA 1
ATOM 621 C C . ILE A 1 76 ? -10.261 -5.146 3.799 1.00 88.69 76 ILE A C 1
ATOM 623 O O . ILE A 1 76 ? -10.881 -5.100 4.860 1.00 88.69 76 ILE A O 1
ATOM 627 N N . ALA A 1 77 ? -10.334 -4.168 2.893 1.00 86.69 77 ALA A N 1
ATOM 628 C CA . ALA A 1 77 ? -11.072 -2.929 3.117 1.00 86.69 77 ALA A CA 1
ATOM 629 C C . ALA A 1 77 ? -12.559 -3.189 3.412 1.00 86.69 77 ALA A C 1
ATOM 631 O O . ALA A 1 77 ? -13.112 -2.626 4.359 1.00 86.69 77 ALA A O 1
ATOM 632 N N . ILE A 1 78 ? -13.209 -4.086 2.663 1.00 89.19 78 ILE A N 1
ATOM 633 C CA . ILE A 1 78 ? -14.609 -4.467 2.906 1.00 89.19 78 ILE A CA 1
ATOM 634 C C . ILE A 1 78 ? -14.768 -5.115 4.290 1.00 89.19 78 ILE A C 1
ATOM 636 O O . ILE A 1 78 ? -15.703 -4.777 5.029 1.00 89.19 78 ILE A O 1
ATOM 640 N N . ALA A 1 79 ? -13.871 -6.032 4.661 1.00 88.94 79 ALA A N 1
ATOM 641 C CA . ALA A 1 79 ? -13.903 -6.705 5.957 1.00 88.94 79 ALA A CA 1
ATOM 642 C C . ALA A 1 79 ? -13.712 -5.717 7.121 1.00 88.94 79 ALA A C 1
ATOM 644 O O . ALA A 1 79 ? -14.463 -5.761 8.106 1.00 88.94 79 ALA A O 1
ATOM 645 N N . ASP A 1 80 ? -12.771 -4.785 6.989 1.00 87.81 80 ASP A N 1
ATOM 646 C CA . ASP A 1 80 ? -12.481 -3.775 8.003 1.00 87.81 80 ASP A CA 1
ATOM 647 C C . ASP A 1 80 ? -13.626 -2.770 8.144 1.00 87.81 80 ASP A C 1
ATOM 649 O O . ASP A 1 80 ? -14.084 -2.523 9.261 1.00 87.81 80 ASP A O 1
ATOM 653 N N . ILE A 1 81 ? -14.173 -2.258 7.034 1.00 86.44 81 ILE A N 1
ATOM 654 C CA . ILE A 1 81 ? -15.336 -1.355 7.044 1.00 86.44 81 ILE A CA 1
ATOM 655 C C . ILE A 1 81 ? -16.535 -2.043 7.702 1.00 86.44 81 ILE A C 1
ATOM 657 O O . ILE A 1 81 ? -17.166 -1.477 8.600 1.00 86.44 81 ILE A O 1
ATOM 661 N N . THR A 1 82 ? -16.821 -3.292 7.325 1.00 88.50 82 THR A N 1
ATOM 662 C CA . THR A 1 82 ? -17.909 -4.079 7.925 1.00 88.50 82 THR A CA 1
ATOM 663 C C . THR A 1 82 ? -17.709 -4.240 9.431 1.00 88.50 82 THR A C 1
ATOM 665 O O . THR A 1 82 ? -18.657 -4.114 10.214 1.00 88.50 82 THR A O 1
ATOM 668 N N . THR A 1 83 ? -16.472 -4.490 9.861 1.00 88.25 83 THR A N 1
ATOM 669 C CA . THR A 1 83 ? -16.127 -4.629 11.278 1.00 88.25 83 THR A CA 1
ATOM 670 C C . THR A 1 83 ? -16.289 -3.301 12.016 1.00 88.25 83 THR A C 1
ATOM 672 O O . THR A 1 83 ? -16.898 -3.276 13.087 1.00 88.25 83 THR A O 1
ATOM 675 N N . ILE A 1 84 ? -15.845 -2.184 11.434 1.00 84.94 84 ILE A N 1
ATOM 676 C CA . ILE A 1 84 ? -16.010 -0.837 11.999 1.00 84.94 84 ILE A CA 1
ATOM 677 C C . ILE A 1 84 ? -17.494 -0.495 12.166 1.00 84.94 84 ILE A C 1
ATOM 679 O O . ILE A 1 84 ? -17.889 -0.055 13.248 1.00 84.94 84 ILE A O 1
ATOM 683 N N . ILE A 1 85 ? -18.328 -0.743 11.151 1.00 86.31 85 ILE A N 1
ATOM 684 C CA . ILE A 1 85 ? -19.776 -0.492 11.209 1.00 86.31 85 ILE A CA 1
ATOM 685 C C . ILE A 1 85 ? -20.417 -1.325 12.325 1.00 86.31 85 ILE A C 1
ATOM 687 O O . ILE A 1 85 ? -21.116 -0.779 13.183 1.00 86.31 85 ILE A O 1
ATOM 691 N N . LYS A 1 86 ? -20.137 -2.637 12.378 1.00 86.31 86 LYS A N 1
ATOM 692 C CA . LYS A 1 86 ? -20.657 -3.523 13.437 1.00 86.31 86 LYS A CA 1
ATOM 693 C C . LYS A 1 86 ? -20.234 -3.058 14.825 1.00 86.31 86 LYS A C 1
ATOM 695 O O . LYS A 1 86 ? -21.049 -3.047 15.753 1.00 86.31 86 LYS A O 1
ATOM 700 N N . VAL A 1 87 ? -18.976 -2.654 14.980 1.00 84.56 87 VAL A N 1
ATOM 701 C CA . VAL A 1 87 ? -18.464 -2.143 16.251 1.00 84.56 87 VAL A CA 1
ATOM 702 C C . VAL A 1 87 ? -19.138 -0.824 16.620 1.00 84.56 87 VAL A C 1
ATOM 704 O O . VAL A 1 87 ? -19.506 -0.663 17.782 1.00 84.56 87 VAL A O 1
ATOM 707 N N . HIS A 1 88 ? -19.365 0.082 15.666 1.00 83.12 88 HIS A N 1
ATOM 708 C CA . HIS A 1 88 ? -20.039 1.355 15.913 1.00 83.12 88 HIS A CA 1
ATOM 709 C C . HIS A 1 88 ? -21.489 1.156 16.370 1.00 83.12 88 HIS A C 1
ATOM 711 O O . HIS A 1 88 ? -21.871 1.679 17.415 1.00 83.12 88 HIS A O 1
ATOM 717 N N . ILE A 1 89 ? -22.266 0.323 15.668 1.00 84.12 89 ILE A N 1
ATOM 718 C CA . ILE A 1 89 ? -23.651 -0.010 16.049 1.00 84.12 89 ILE A CA 1
ATOM 719 C C . ILE A 1 89 ? -23.689 -0.609 17.458 1.00 84.12 89 ILE A C 1
ATOM 721 O O . ILE A 1 89 ? -24.438 -0.150 18.322 1.00 84.12 89 ILE A O 1
ATOM 725 N N . THR A 1 90 ? -22.828 -1.593 17.721 1.00 81.75 90 THR A N 1
ATOM 726 C CA . THR A 1 90 ? -22.764 -2.243 19.036 1.00 81.75 90 THR A CA 1
ATOM 727 C C . THR A 1 90 ? -22.283 -1.268 20.122 1.00 81.75 90 THR A C 1
ATOM 729 O O . THR A 1 90 ? -22.637 -1.407 21.289 1.00 81.75 90 THR A O 1
ATOM 732 N N . ASN A 1 91 ? -21.460 -0.274 19.785 1.00 77.56 91 ASN A N 1
ATOM 733 C CA . ASN A 1 91 ? -21.021 0.755 20.725 1.00 77.56 91 ASN A CA 1
ATOM 734 C C . ASN A 1 91 ? -22.165 1.693 21.112 1.00 77.56 91 ASN A C 1
ATOM 736 O O . ASN A 1 91 ? -22.381 1.931 22.297 1.00 77.56 91 ASN A O 1
ATOM 740 N N . THR A 1 92 ? -22.944 2.145 20.134 1.00 77.56 92 THR A N 1
ATOM 741 C CA . THR A 1 92 ? -24.125 2.979 20.371 1.00 77.56 92 THR A CA 1
ATOM 742 C C . THR A 1 92 ? -25.174 2.250 21.216 1.00 77.56 92 THR A C 1
ATOM 744 O O . THR A 1 92 ? -25.797 2.860 22.080 1.00 77.56 92 THR A O 1
ATOM 747 N N . GLN A 1 93 ? -25.340 0.935 21.036 1.00 78.69 93 GLN A N 1
ATOM 748 C CA . GLN A 1 93 ? -26.240 0.119 21.864 1.00 78.69 93 GLN A CA 1
ATOM 749 C C . GLN A 1 93 ? -25.751 -0.031 23.314 1.00 78.69 93 GLN A C 1
ATOM 751 O O . GLN A 1 93 ? -26.537 0.112 24.244 1.00 78.69 93 GLN A O 1
ATOM 756 N N . ILE A 1 94 ? -24.454 -0.271 23.532 1.00 75.38 94 ILE A N 1
ATOM 757 C CA . ILE A 1 94 ? -23.900 -0.435 24.889 1.00 75.38 94 ILE A CA 1
ATOM 758 C C . ILE A 1 94 ? -23.899 0.886 25.667 1.00 75.38 94 ILE A C 1
ATOM 760 O O . ILE A 1 94 ? -24.193 0.880 26.862 1.00 75.38 94 ILE A O 1
ATOM 764 N N . GLN A 1 95 ? -23.633 2.018 25.004 1.00 73.62 95 GLN A N 1
ATOM 765 C CA . GLN A 1 95 ? -23.714 3.340 25.638 1.00 73.62 95 GLN A CA 1
ATOM 766 C C . GLN A 1 95 ? -25.129 3.652 26.137 1.00 73.62 95 GLN A C 1
ATOM 768 O O . GLN A 1 95 ? -25.277 4.186 27.233 1.00 73.62 95 GLN A O 1
ATOM 773 N N . LYS A 1 96 ? -26.163 3.249 25.386 1.00 74.81 96 LYS A N 1
ATOM 774 C CA . LYS A 1 96 ? -27.566 3.354 25.823 1.00 74.81 96 LYS A CA 1
ATOM 775 C C . LYS A 1 96 ? -27.880 2.473 27.040 1.00 74.81 96 LYS A C 1
ATOM 777 O O . LYS A 1 96 ? -28.721 2.847 27.846 1.00 74.81 96 LYS A O 1
ATOM 782 N N . ASN A 1 97 ? -27.173 1.353 27.202 1.00 76.75 97 ASN A N 1
ATOM 783 C CA . ASN A 1 97 ? -27.387 0.390 28.288 1.00 76.75 97 ASN A CA 1
ATOM 784 C C . ASN A 1 97 ? -26.476 0.619 29.518 1.00 76.75 97 ASN A C 1
ATOM 786 O O . ASN A 1 97 ? -26.489 -0.188 30.444 1.00 76.75 97 ASN A O 1
ATOM 790 N N . GLY A 1 98 ? -25.668 1.689 29.548 1.00 66.56 98 GLY A N 1
ATOM 791 C CA . GLY A 1 98 ? -24.901 2.106 30.735 1.00 66.56 98 GLY A CA 1
ATOM 792 C C . GLY A 1 98 ? -23.693 1.233 31.125 1.00 66.56 98 GLY A C 1
ATOM 793 O O . GLY A 1 98 ? -23.142 1.400 32.213 1.00 66.56 98 GLY A O 1
ATOM 794 N N . GLN A 1 99 ? -23.235 0.311 30.269 1.00 66.19 99 GLN A N 1
ATOM 795 C CA . GLN A 1 99 ? -22.122 -0.601 30.585 1.00 66.19 99 GLN A CA 1
ATOM 796 C C . GLN A 1 99 ? -20.746 0.018 30.263 1.00 66.19 99 GLN A C 1
ATOM 798 O O . GLN A 1 99 ? -20.342 0.102 29.107 1.00 66.19 99 GLN A O 1
ATOM 803 N N . ARG A 1 100 ? -19.994 0.426 31.299 1.00 61.06 100 ARG A N 1
ATOM 804 C CA . ARG A 1 100 ? -18.763 1.247 31.180 1.00 61.06 100 ARG A CA 1
ATOM 805 C C . ARG A 1 100 ? -17.432 0.464 31.138 1.00 61.06 100 ARG A C 1
ATOM 807 O O . ARG A 1 100 ? -16.389 1.036 30.828 1.00 61.06 100 ARG A O 1
ATOM 814 N N . ASN A 1 101 ? -17.432 -0.839 31.439 1.00 57.88 101 ASN A N 1
ATOM 815 C CA . ASN A 1 101 ? -16.200 -1.584 31.766 1.00 57.88 101 ASN A CA 1
ATOM 816 C C . ASN A 1 101 ? -15.378 -2.128 30.572 1.00 57.88 101 ASN A C 1
ATOM 818 O O . ASN A 1 101 ? -14.276 -2.628 30.782 1.00 57.88 101 ASN A O 1
ATOM 822 N N . THR A 1 102 ? -15.834 -2.005 29.318 1.00 65.88 102 THR A N 1
ATOM 823 C CA . THR A 1 102 ? -15.096 -2.510 28.128 1.00 65.88 102 THR A CA 1
ATOM 824 C C . THR A 1 102 ? -14.558 -1.424 27.189 1.00 65.88 102 THR A C 1
ATOM 826 O O . THR A 1 102 ? -13.927 -1.736 26.176 1.00 65.88 102 THR A O 1
ATOM 829 N N . ASP A 1 103 ? -14.763 -0.145 27.512 1.00 71.12 103 ASP A N 1
ATOM 830 C CA . ASP A 1 103 ? -14.551 0.965 26.574 1.00 71.12 103 ASP A CA 1
ATOM 831 C C . ASP A 1 103 ? -13.097 1.145 26.127 1.00 71.12 103 ASP A C 1
ATOM 833 O O . ASP A 1 103 ? -12.842 1.432 24.959 1.00 71.12 103 ASP A O 1
ATOM 837 N N . GLN A 1 104 ? -12.120 0.972 27.021 1.00 72.56 104 GLN A N 1
ATOM 838 C CA . GLN A 1 104 ? -10.715 1.226 26.675 1.00 72.56 104 GLN A CA 1
ATOM 839 C C . GLN A 1 104 ? -10.142 0.181 25.712 1.00 72.56 104 GLN A C 1
ATOM 841 O O . GLN A 1 104 ? -9.497 0.544 24.729 1.00 72.56 104 GLN A O 1
ATOM 846 N N . ARG A 1 105 ? -10.391 -1.112 25.964 1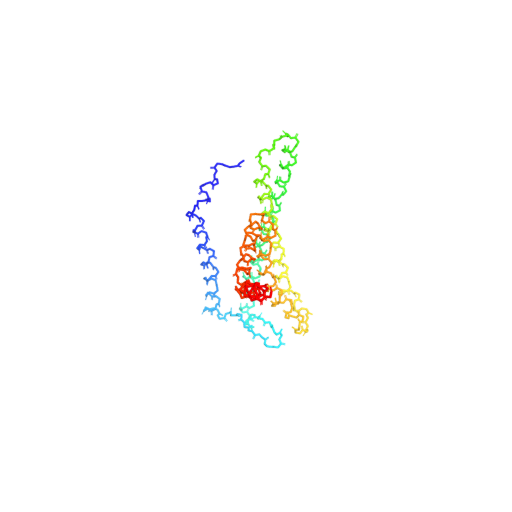.00 71.19 105 ARG A N 1
ATOM 847 C CA . ARG A 1 105 ? -9.954 -2.200 25.073 1.00 71.19 105 ARG A CA 1
ATOM 848 C C . ARG A 1 105 ? -10.613 -2.072 23.701 1.00 71.19 105 ARG A C 1
ATOM 850 O O . ARG A 1 105 ? -9.932 -2.147 22.685 1.00 71.19 105 ARG A O 1
ATOM 857 N N . ARG A 1 106 ? -11.911 -1.768 23.681 1.00 74.00 106 ARG A N 1
ATOM 858 C CA . ARG A 1 106 ? -12.669 -1.569 22.447 1.00 74.00 106 ARG A CA 1
ATOM 859 C C . ARG A 1 106 ? -12.190 -0.362 21.640 1.00 74.00 106 ARG A C 1
ATOM 861 O O . ARG A 1 106 ? -12.062 -0.457 20.426 1.00 74.00 106 ARG A O 1
ATOM 868 N N . LYS A 1 107 ? -11.877 0.764 22.293 1.00 77.31 107 LYS A N 1
ATOM 869 C CA . LYS A 1 107 ? -11.280 1.937 21.626 1.00 77.31 107 LYS A CA 1
ATOM 870 C C . LYS A 1 107 ? -9.948 1.591 20.956 1.00 77.31 107 LYS A C 1
ATOM 872 O O . LYS A 1 107 ? -9.698 2.061 19.852 1.00 77.31 107 LYS A O 1
ATOM 877 N N . LYS A 1 108 ? -9.119 0.750 21.588 1.00 78.69 108 LYS A N 1
ATOM 878 C CA . LYS A 1 108 ? -7.867 0.259 20.986 1.00 78.69 108 LYS A CA 1
ATOM 879 C C . LYS A 1 108 ? -8.135 -0.604 19.749 1.00 78.69 108 LYS A C 1
ATOM 881 O O . LYS A 1 108 ? -7.510 -0.371 18.723 1.00 78.69 108 LYS A O 1
ATOM 886 N N . GLU A 1 109 ? -9.090 -1.530 19.824 1.00 80.56 109 GLU A N 1
ATOM 887 C CA . GLU A 1 109 ? -9.502 -2.368 18.685 1.00 80.56 109 GLU A CA 1
ATOM 888 C C . GLU A 1 109 ? -10.041 -1.518 17.515 1.00 80.56 109 GLU A C 1
ATOM 890 O O . GLU A 1 109 ? -9.644 -1.722 16.373 1.00 80.56 109 GLU A O 1
ATOM 895 N N . ILE A 1 110 ? -10.863 -0.495 17.787 1.00 80.38 110 ILE A N 1
ATOM 896 C CA . ILE A 1 110 ? -11.350 0.450 16.762 1.00 80.38 110 ILE A CA 1
ATOM 897 C C . ILE A 1 110 ? -10.201 1.243 16.138 1.00 80.38 110 ILE A C 1
ATOM 899 O O . ILE A 1 110 ? -10.175 1.433 14.926 1.00 80.38 110 ILE A O 1
ATOM 903 N N . ASN A 1 111 ? -9.264 1.738 16.948 1.00 83.50 111 ASN A N 1
ATOM 904 C CA . ASN A 1 111 ? -8.118 2.478 16.428 1.00 83.50 111 ASN A CA 1
ATOM 905 C C . ASN A 1 111 ? -7.238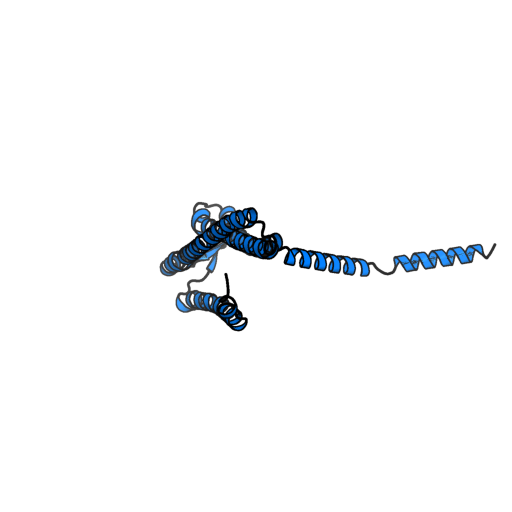 1.595 15.541 1.00 83.50 111 ASN A C 1
ATOM 907 O O . ASN A 1 111 ? -6.762 2.080 14.523 1.00 83.50 111 ASN A O 1
ATOM 911 N N . PHE A 1 112 ? -7.072 0.316 15.886 1.00 83.75 112 PHE A N 1
ATOM 912 C CA . PHE A 1 112 ? -6.369 -0.651 15.046 1.00 83.75 112 PHE A CA 1
ATOM 913 C C . PHE A 1 112 ? -7.080 -0.867 13.702 1.00 83.75 112 PHE A C 1
ATOM 915 O O . PHE A 1 112 ? -6.445 -0.794 12.658 1.00 83.75 112 PHE A O 1
ATOM 922 N N . LEU A 1 113 ? -8.408 -1.020 13.701 1.00 84.31 113 LEU A N 1
ATOM 923 C CA . LEU A 1 113 ? -9.177 -1.111 12.451 1.00 84.31 113 LEU A CA 1
ATOM 924 C C . LEU A 1 113 ? -9.043 0.160 11.600 1.00 84.31 113 LEU A C 1
ATOM 926 O O . LEU A 1 113 ? -8.904 0.086 10.386 1.00 84.31 113 LEU A O 1
ATOM 930 N N . LYS A 1 114 ? -9.032 1.343 12.226 1.00 83.44 114 LYS A N 1
ATOM 931 C CA . LYS A 1 114 ? -8.779 2.605 11.514 1.00 83.44 114 LYS A CA 1
ATOM 932 C C . LYS A 1 114 ? -7.374 2.663 10.911 1.00 83.44 114 LYS A C 1
ATOM 934 O O . LYS A 1 114 ? -7.236 3.192 9.815 1.00 83.44 114 LYS A O 1
ATOM 939 N N . GLN A 1 115 ? -6.359 2.145 11.610 1.00 86.75 115 GLN A N 1
ATOM 940 C CA . GLN A 1 115 ? -4.999 2.029 11.070 1.00 86.75 115 GLN A CA 1
ATOM 941 C C . GLN A 1 115 ? -5.003 1.169 9.804 1.00 86.75 115 GLN A C 1
ATOM 943 O O . GLN A 1 115 ? -4.509 1.629 8.782 1.00 86.75 115 GLN A O 1
ATOM 948 N N . ALA A 1 116 ? -5.623 -0.015 9.858 1.00 87.62 116 ALA A N 1
ATOM 949 C CA . ALA A 1 116 ? -5.693 -0.942 8.729 1.00 87.62 116 ALA A CA 1
ATOM 950 C C . ALA A 1 116 ? -6.411 -0.338 7.508 1.00 87.62 116 ALA A C 1
ATOM 952 O O . ALA A 1 116 ? -5.890 -0.397 6.397 1.00 87.62 116 ALA A O 1
ATOM 953 N N . VAL A 1 117 ? -7.547 0.343 7.714 1.00 88.56 117 VAL A N 1
ATOM 954 C CA . VAL A 1 117 ? -8.267 1.026 6.622 1.00 88.56 117 VAL A CA 1
ATOM 955 C C . VAL A 1 117 ? -7.436 2.151 6.008 1.00 88.56 117 VAL A C 1
ATOM 957 O O . VAL A 1 117 ? -7.356 2.249 4.787 1.00 88.56 117 VAL A O 1
ATOM 960 N N . LEU A 1 118 ? -6.816 3.005 6.830 1.00 88.12 118 LEU A N 1
ATOM 961 C CA . LEU A 1 118 ? -5.986 4.103 6.324 1.00 88.12 118 LEU A CA 1
ATOM 962 C C . LEU A 1 118 ? -4.776 3.577 5.550 1.00 88.12 118 LEU A C 1
ATOM 964 O O . LEU A 1 118 ? -4.486 4.083 4.472 1.00 88.12 118 LEU A O 1
ATOM 968 N N . GLN A 1 119 ? -4.119 2.541 6.068 1.00 89.25 119 GLN A N 1
ATOM 969 C CA . GLN A 1 119 ? -3.008 1.873 5.398 1.00 89.25 119 GLN A CA 1
ATOM 970 C C . GLN A 1 119 ? -3.438 1.288 4.045 1.00 89.25 119 GLN A C 1
ATOM 972 O O . GLN A 1 119 ? -2.772 1.514 3.038 1.00 89.25 119 GLN A O 1
ATOM 977 N N . GLY A 1 120 ? -4.594 0.618 3.991 1.00 90.00 120 GLY A N 1
ATOM 978 C CA . GLY A 1 120 ? -5.154 0.104 2.741 1.00 90.00 120 GLY A CA 1
ATOM 979 C C . GLY A 1 120 ? -5.438 1.201 1.709 1.00 90.00 120 GLY A C 1
ATOM 980 O O . GLY A 1 120 ? -5.170 1.007 0.527 1.00 90.00 120 GLY A O 1
ATOM 981 N N . ILE A 1 121 ? -5.926 2.370 2.142 1.00 90.12 121 ILE A N 1
ATOM 982 C CA . ILE A 1 121 ? -6.168 3.521 1.255 1.00 90.12 121 ILE A CA 1
ATOM 983 C C . ILE A 1 121 ? -4.857 4.070 0.685 1.00 90.12 121 ILE A C 1
ATOM 985 O O . ILE A 1 121 ? -4.792 4.337 -0.512 1.00 90.12 121 ILE A O 1
ATOM 989 N N . VAL A 1 122 ? -3.821 4.236 1.515 1.00 92.06 122 VAL A N 1
ATOM 990 C CA . VAL A 1 122 ? -2.519 4.741 1.047 1.00 92.06 122 VAL A CA 1
ATOM 991 C C . VAL A 1 122 ? -1.896 3.771 0.043 1.00 92.06 122 VAL A C 1
ATOM 993 O O . VAL A 1 122 ? -1.443 4.197 -1.015 1.00 92.06 122 VAL A O 1
ATOM 996 N N . PHE A 1 123 ? -1.958 2.470 0.320 1.00 91.12 123 PHE A N 1
ATOM 997 C CA . PHE A 1 123 ? -1.453 1.453 -0.596 1.00 91.12 123 PHE A CA 1
ATOM 998 C C . PHE A 1 123 ? -2.246 1.394 -1.915 1.00 91.12 123 PHE A C 1
ATOM 1000 O O . PHE A 1 123 ? -1.664 1.315 -2.992 1.00 91.12 123 PHE A O 1
ATOM 1007 N N . ALA A 1 124 ? -3.578 1.509 -1.873 1.00 90.50 124 ALA A N 1
ATOM 1008 C CA . ALA A 1 124 ? -4.388 1.594 -3.091 1.00 90.50 124 ALA A CA 1
ATOM 1009 C C . ALA A 1 124 ? -4.074 2.855 -3.917 1.00 90.50 124 ALA A C 1
ATOM 1011 O O . ALA A 1 124 ? -4.053 2.798 -5.147 1.00 90.50 124 ALA A O 1
ATOM 1012 N N . PHE A 1 125 ? -3.820 3.984 -3.247 1.00 92.12 125 PHE A N 1
ATOM 1013 C CA . PHE A 1 125 ? -3.404 5.221 -3.900 1.00 92.12 125 PHE A CA 1
ATOM 1014 C C . PHE A 1 125 ? -2.062 5.051 -4.616 1.00 92.12 125 PHE A C 1
ATOM 1016 O O . PHE A 1 125 ? -1.962 5.429 -5.777 1.00 92.12 125 PHE A O 1
ATOM 1023 N N . GLU A 1 126 ? -1.074 4.425 -3.979 1.00 92.69 126 GLU A N 1
ATOM 1024 C CA . GLU A 1 126 ? 0.214 4.109 -4.606 1.00 92.69 126 GLU A CA 1
ATOM 1025 C C . GLU A 1 126 ? 0.062 3.229 -5.850 1.00 92.69 126 GLU A C 1
ATOM 1027 O O . GLU A 1 126 ? 0.626 3.535 -6.900 1.00 92.69 126 GLU A O 1
ATOM 1032 N N . LEU A 1 127 ? -0.730 2.155 -5.765 1.00 89.94 127 LEU A N 1
ATOM 1033 C CA . LEU A 1 127 ? -0.984 1.288 -6.917 1.00 89.94 127 LEU A CA 1
ATOM 1034 C C . LEU A 1 127 ? -1.611 2.079 -8.070 1.00 89.94 127 LEU A C 1
ATOM 1036 O O . LEU A 1 127 ? -1.219 1.918 -9.224 1.00 89.94 127 LEU A O 1
ATOM 1040 N N . TYR A 1 128 ? -2.560 2.964 -7.765 1.00 90.81 128 TYR A N 1
ATOM 1041 C CA . TYR A 1 128 ? -3.164 3.837 -8.764 1.00 90.81 128 TYR A CA 1
ATOM 1042 C C . TYR A 1 128 ? -2.150 4.818 -9.367 1.00 90.81 128 TYR A C 1
ATOM 1044 O O . TYR A 1 128 ? -2.095 4.963 -10.592 1.00 90.81 128 TYR A O 1
ATOM 1052 N N . THR A 1 129 ? -1.328 5.483 -8.549 1.00 93.44 129 THR A N 1
ATOM 1053 C CA . THR A 1 129 ? -0.354 6.452 -9.064 1.00 93.44 129 THR A CA 1
ATOM 1054 C C . THR A 1 129 ? 0.715 5.785 -9.917 1.00 93.44 129 THR A C 1
ATOM 1056 O O . THR A 1 129 ? 1.046 6.311 -10.976 1.00 93.44 129 THR A O 1
ATOM 1059 N N . TYR A 1 130 ? 1.208 4.618 -9.502 1.00 88.88 130 TYR A N 1
ATOM 1060 C CA . TYR A 1 130 ? 2.261 3.886 -10.198 1.00 88.88 130 TYR A CA 1
ATOM 1061 C C . TYR A 1 130 ? 1.766 3.247 -11.506 1.00 88.88 130 TYR A C 1
ATOM 1063 O O . TYR A 1 130 ? 2.388 3.418 -12.553 1.00 88.88 130 TYR A O 1
ATOM 1071 N N . PHE A 1 131 ? 0.649 2.509 -11.472 1.00 86.19 131 PHE A N 1
ATOM 1072 C CA . PHE A 1 131 ? 0.199 1.709 -12.621 1.00 86.19 131 PHE A CA 1
ATOM 1073 C C . PHE A 1 131 ? -0.706 2.460 -13.596 1.00 86.19 131 PHE A C 1
ATOM 1075 O O . PHE A 1 131 ? -0.784 2.067 -14.757 1.00 86.19 131 PHE A O 1
ATOM 1082 N N . ILE A 1 132 ? -1.390 3.517 -13.151 1.00 89.38 132 ILE A N 1
ATOM 1083 C CA . ILE A 1 132 ? -2.324 4.276 -13.993 1.00 89.38 132 ILE A CA 1
ATOM 1084 C C . ILE A 1 132 ? -1.783 5.679 -14.240 1.00 89.38 132 ILE A C 1
ATOM 1086 O O . ILE A 1 132 ? -1.532 6.061 -15.380 1.00 89.38 132 ILE A O 1
ATOM 1090 N N . LEU A 1 133 ? -1.583 6.455 -13.172 1.00 91.88 133 LEU A N 1
ATOM 1091 C CA . LEU A 1 133 ? -1.377 7.896 -13.303 1.00 91.88 133 LEU A CA 1
ATOM 1092 C C . LEU A 1 133 ? -0.023 8.260 -13.923 1.00 91.88 133 LEU A C 1
ATOM 1094 O O . LEU A 1 133 ? 0.025 9.150 -14.767 1.00 91.88 133 LEU A O 1
ATOM 1098 N N . ALA A 1 134 ? 1.060 7.582 -13.534 1.00 90.25 134 ALA A N 1
ATOM 1099 C CA . ALA A 1 134 ? 2.413 7.884 -14.000 1.00 90.25 134 ALA A CA 1
ATOM 1100 C C . ALA A 1 134 ? 2.534 7.833 -15.533 1.00 90.25 134 ALA A C 1
ATOM 1102 O O . ALA A 1 134 ? 3.159 8.706 -16.130 1.00 90.25 134 ALA A O 1
ATOM 1103 N N . TRP A 1 135 ? 1.857 6.880 -16.179 1.00 86.56 135 TRP A N 1
ATOM 1104 C CA . TRP A 1 135 ? 1.925 6.658 -17.628 1.00 86.56 135 TRP A CA 1
ATOM 1105 C C . TRP A 1 135 ? 1.117 7.660 -18.462 1.00 86.56 135 TRP A C 1
ATOM 1107 O O . TRP A 1 135 ? 1.214 7.660 -19.688 1.00 86.56 135 TRP A O 1
ATOM 1117 N N . HIS A 1 136 ? 0.346 8.544 -17.822 1.00 92.00 136 HIS A N 1
ATOM 1118 C CA . HIS A 1 136 ? -0.300 9.670 -18.501 1.00 92.00 136 HIS A CA 1
ATOM 1119 C C . HIS A 1 136 ? 0.635 10.868 -18.710 1.00 92.00 136 HIS A C 1
ATOM 1121 O O . HIS A 1 136 ? 0.294 11.781 -19.463 1.00 92.00 136 HIS A O 1
ATOM 1127 N N . PHE A 1 137 ? 1.805 10.880 -18.069 1.00 91.38 137 PHE A N 1
ATOM 1128 C CA . PHE A 1 137 ? 2.764 11.975 -18.153 1.00 91.38 137 PHE A CA 1
ATOM 1129 C C . PHE A 1 137 ? 3.995 11.573 -18.964 1.00 91.38 137 PHE A C 1
ATOM 1131 O O . PHE A 1 137 ? 4.366 10.408 -19.033 1.00 91.38 137 PHE A O 1
ATOM 1138 N N . GLN A 1 138 ? 4.628 12.568 -19.583 1.00 90.31 138 GLN A N 1
ATOM 1139 C CA . GLN A 1 138 ? 5.907 12.419 -20.290 1.00 90.31 138 GLN A CA 1
ATOM 1140 C C . GLN A 1 138 ? 7.065 13.069 -19.514 1.00 90.31 138 GLN A C 1
ATOM 1142 O O . GLN A 1 138 ? 8.232 12.847 -19.823 1.00 90.31 138 GLN A O 1
ATOM 1147 N N . ASP A 1 139 ? 6.752 13.889 -18.504 1.00 92.62 139 ASP A N 1
ATOM 1148 C CA . ASP A 1 139 ? 7.754 14.532 -17.659 1.00 92.62 139 ASP A CA 1
ATOM 1149 C C . ASP A 1 139 ? 8.322 13.523 -16.652 1.00 92.62 139 ASP A C 1
ATOM 1151 O O . ASP A 1 139 ? 7.610 13.013 -15.781 1.00 92.62 139 ASP A O 1
ATOM 1155 N N . LYS A 1 140 ? 9.629 13.268 -16.756 1.00 91.75 140 LYS A N 1
ATOM 1156 C CA . LYS A 1 140 ? 10.357 12.334 -15.891 1.00 91.75 140 LYS A CA 1
ATOM 1157 C C . LYS A 1 140 ? 10.263 12.662 -14.402 1.00 91.75 140 LYS A C 1
ATOM 1159 O O . LYS A 1 140 ? 10.219 11.748 -13.588 1.00 91.75 140 LYS A O 1
ATOM 1164 N N . TRP A 1 141 ? 10.196 13.937 -14.017 1.00 93.62 141 TRP A N 1
ATOM 1165 C CA . TRP A 1 141 ? 10.077 14.319 -12.609 1.00 93.62 141 TRP A CA 1
ATOM 1166 C C . TRP A 1 141 ? 8.698 13.980 -12.053 1.00 93.62 141 TRP A C 1
ATOM 1168 O O . TRP A 1 141 ? 8.588 13.560 -10.901 1.00 93.62 141 TRP A O 1
ATOM 1178 N N . ILE A 1 142 ? 7.654 14.117 -12.876 1.00 93.12 142 ILE A N 1
ATOM 1179 C CA . ILE A 1 142 ? 6.294 13.718 -12.501 1.00 93.12 142 ILE A CA 1
ATOM 1180 C C . ILE A 1 142 ? 6.217 12.195 -12.366 1.00 93.12 142 ILE A C 1
ATOM 1182 O O . ILE A 1 142 ? 5.713 11.703 -11.357 1.00 93.12 142 ILE A O 1
ATOM 1186 N N . ILE A 1 143 ? 6.770 11.447 -13.327 1.00 92.88 143 ILE A N 1
ATOM 1187 C CA . ILE A 1 143 ? 6.822 9.978 -13.270 1.00 92.88 143 ILE A CA 1
ATOM 1188 C C . ILE A 1 143 ? 7.574 9.520 -12.015 1.00 92.88 143 ILE A C 1
ATOM 1190 O O . ILE A 1 143 ? 7.050 8.711 -11.250 1.00 92.88 143 ILE A O 1
ATOM 1194 N N . PHE A 1 144 ? 8.753 10.084 -11.746 1.00 92.19 144 PHE A N 1
ATOM 1195 C CA . PHE A 1 144 ? 9.538 9.791 -10.546 1.00 92.19 144 PHE A CA 1
ATOM 1196 C C . PHE A 1 144 ? 8.772 10.069 -9.245 1.00 92.19 144 PHE A C 1
ATOM 1198 O O . PHE A 1 144 ? 8.808 9.267 -8.308 1.00 92.19 144 PHE A O 1
ATOM 1205 N N . ALA A 1 145 ? 8.046 11.188 -9.179 1.00 93.69 145 ALA A N 1
ATOM 1206 C CA . ALA A 1 145 ? 7.244 11.538 -8.012 1.00 93.69 145 ALA A CA 1
ATOM 1207 C C . ALA A 1 145 ? 6.080 10.550 -7.789 1.00 93.69 145 ALA A C 1
ATOM 1209 O O . ALA A 1 145 ? 5.850 10.088 -6.667 1.00 93.69 145 ALA A O 1
ATOM 1210 N N . LEU A 1 146 ? 5.362 10.193 -8.856 1.00 93.44 146 LEU A N 1
ATOM 1211 C CA . LEU A 1 146 ? 4.198 9.297 -8.807 1.00 93.44 146 LEU A CA 1
ATOM 1212 C C . LEU A 1 146 ? 4.560 7.825 -8.575 1.00 93.44 146 LEU A C 1
ATOM 1214 O O . LEU A 1 146 ? 3.717 7.058 -8.109 1.00 93.44 146 LEU A O 1
ATOM 1218 N N . THR A 1 147 ? 5.800 7.447 -8.886 1.00 91.69 147 THR A N 1
ATOM 1219 C CA . THR A 1 147 ? 6.332 6.096 -8.697 1.00 91.69 147 THR A CA 1
ATOM 1220 C C . THR A 1 147 ? 7.201 6.026 -7.437 1.00 91.69 147 THR A C 1
ATOM 1222 O O . THR A 1 147 ? 6.699 5.732 -6.355 1.00 91.69 147 THR A O 1
ATOM 1225 N N . SER A 1 148 ? 8.490 6.347 -7.541 1.00 91.00 148 SER A N 1
ATOM 1226 C CA . SER A 1 148 ? 9.516 6.141 -6.512 1.00 91.00 148 SER A CA 1
ATOM 1227 C C . SER A 1 148 ? 9.290 6.942 -5.225 1.00 91.00 148 SER A C 1
ATOM 1229 O O . SER A 1 148 ? 9.459 6.415 -4.118 1.00 91.00 148 SER A O 1
ATOM 1231 N N . VAL A 1 149 ? 8.911 8.221 -5.335 1.00 92.19 149 VAL A N 1
ATOM 1232 C CA . VAL A 1 149 ? 8.649 9.050 -4.142 1.00 92.19 149 VAL A CA 1
ATOM 1233 C C . VAL A 1 149 ? 7.391 8.560 -3.436 1.00 92.19 149 VAL A C 1
ATOM 1235 O O . VAL A 1 149 ? 7.418 8.351 -2.224 1.00 92.19 149 VAL A O 1
ATOM 1238 N N . THR A 1 150 ? 6.315 8.317 -4.189 1.00 93.81 150 THR A N 1
ATOM 1239 C CA . THR A 1 150 ? 5.055 7.808 -3.632 1.00 93.81 150 THR A CA 1
ATOM 1240 C C . THR A 1 150 ? 5.249 6.452 -2.950 1.00 93.81 150 THR A C 1
ATOM 1242 O O . THR A 1 150 ? 4.848 6.313 -1.797 1.00 93.81 150 THR A O 1
ATOM 1245 N N . TRP A 1 151 ? 5.970 5.518 -3.576 1.00 91.25 151 TRP A N 1
ATOM 1246 C CA . TRP A 1 151 ? 6.372 4.235 -2.982 1.00 91.25 151 TRP A CA 1
ATOM 1247 C C . TRP A 1 151 ? 7.062 4.416 -1.621 1.00 91.25 151 TRP A C 1
ATOM 1249 O O . TRP A 1 151 ? 6.690 3.824 -0.603 1.00 91.25 151 TRP A O 1
ATOM 1259 N N . THR A 1 152 ? 8.057 5.305 -1.564 1.00 92.38 152 THR A N 1
ATOM 1260 C CA . THR A 1 152 ? 8.805 5.582 -0.326 1.00 92.38 152 THR A CA 1
ATOM 1261 C C . THR A 1 152 ? 7.907 6.201 0.750 1.00 92.38 152 THR A C 1
ATOM 1263 O O . THR A 1 152 ? 8.008 5.865 1.938 1.00 92.38 152 THR A O 1
ATOM 1266 N N . CYS A 1 153 ? 7.003 7.095 0.346 1.00 92.56 153 CYS A N 1
ATOM 1267 C CA . CYS A 1 153 ? 6.028 7.712 1.232 1.00 92.56 153 CYS A CA 1
ATOM 1268 C C . CYS A 1 153 ? 5.044 6.687 1.801 1.00 92.56 153 CYS A C 1
ATOM 1270 O O . CYS A 1 153 ? 4.787 6.733 3.005 1.00 92.56 153 CYS A O 1
ATOM 1272 N N . THR A 1 154 ? 4.544 5.744 0.999 1.00 92.25 154 THR A N 1
ATOM 1273 C CA . THR A 1 154 ? 3.632 4.697 1.478 1.00 92.25 154 THR A CA 1
ATOM 1274 C C . THR A 1 154 ? 4.283 3.842 2.553 1.00 92.25 154 THR A C 1
ATOM 1276 O O . THR A 1 154 ? 3.750 3.747 3.660 1.00 92.25 154 THR A O 1
ATOM 1279 N N . HIS A 1 155 ? 5.479 3.310 2.300 1.00 89.12 155 HIS A N 1
ATOM 1280 C CA . HIS A 1 155 ? 6.190 2.506 3.297 1.00 89.12 155 HIS A CA 1
ATOM 1281 C C . HIS A 1 155 ? 6.563 3.294 4.559 1.00 89.12 155 HIS A C 1
ATOM 1283 O O . HIS A 1 155 ? 6.599 2.739 5.658 1.00 89.12 155 HIS A O 1
ATOM 1289 N N . SER A 1 156 ? 6.789 4.605 4.440 1.00 90.31 156 SER A N 1
ATOM 1290 C CA . SER A 1 156 ? 6.984 5.470 5.611 1.00 90.31 156 SER A CA 1
ATOM 1291 C C . SER A 1 156 ? 5.677 5.711 6.376 1.00 90.31 156 SER A C 1
ATOM 1293 O O . SER A 1 156 ? 5.680 5.825 7.606 1.00 90.31 156 SER A O 1
ATOM 1295 N N . SER A 1 157 ? 4.549 5.784 5.665 1.00 88.81 157 SER A N 1
ATOM 1296 C CA . SER A 1 157 ? 3.235 6.049 6.250 1.00 88.81 157 SER A CA 1
ATOM 1297 C C . SER A 1 157 ? 2.794 4.942 7.208 1.00 88.81 157 SER A C 1
ATOM 1299 O O . SER A 1 157 ? 2.243 5.259 8.262 1.00 88.81 157 SER A O 1
ATOM 1301 N N . ASP A 1 158 ? 3.136 3.681 6.928 1.00 84.06 158 ASP A N 1
ATOM 1302 C CA . ASP A 1 158 ? 2.834 2.534 7.792 1.00 84.06 158 ASP A CA 1
ATOM 1303 C C . ASP A 1 158 ? 3.364 2.744 9.216 1.00 84.06 158 ASP A C 1
ATOM 1305 O O . ASP A 1 158 ? 2.634 2.627 10.208 1.00 84.06 158 ASP A O 1
ATOM 1309 N N . ALA A 1 159 ? 4.632 3.149 9.332 1.00 83.12 159 ALA A N 1
ATOM 1310 C CA . ALA A 1 159 ? 5.254 3.441 10.618 1.00 83.12 159 ALA A CA 1
ATOM 1311 C C . ALA A 1 159 ? 4.595 4.647 11.312 1.00 83.12 159 ALA A C 1
ATOM 1313 O O . ALA A 1 159 ? 4.334 4.615 12.521 1.00 83.12 159 ALA A O 1
ATOM 1314 N N . LEU A 1 160 ? 4.286 5.705 10.555 1.00 83.81 160 LEU A N 1
ATOM 1315 C CA . LEU A 1 160 ? 3.662 6.920 11.084 1.00 83.81 160 LEU A CA 1
ATOM 1316 C C . LEU A 1 160 ? 2.239 6.665 11.601 1.00 83.81 160 LEU A C 1
ATOM 1318 O O . LEU A 1 160 ? 1.896 7.124 12.692 1.00 83.81 160 LEU A O 1
ATOM 1322 N N . ILE A 1 161 ? 1.427 5.900 10.870 1.00 83.44 161 ILE A N 1
ATOM 1323 C CA . ILE A 1 161 ? 0.040 5.556 11.212 1.00 83.44 161 ILE A CA 1
ATOM 1324 C C . ILE A 1 161 ? -0.008 4.730 12.508 1.00 83.44 161 ILE A C 1
ATOM 1326 O O . ILE A 1 161 ? -0.817 5.010 13.406 1.00 83.44 161 ILE A O 1
ATOM 1330 N N . ILE A 1 162 ? 0.894 3.754 12.660 1.00 80.75 162 ILE A N 1
ATOM 1331 C CA . ILE A 1 162 ? 0.994 2.931 13.874 1.00 80.75 162 ILE A CA 1
ATOM 1332 C C . ILE A 1 162 ? 1.338 3.797 15.089 1.00 80.75 162 ILE A C 1
ATOM 1334 O O . ILE A 1 162 ? 0.648 3.730 16.115 1.00 80.75 162 ILE A O 1
ATOM 1338 N N . ILE A 1 163 ? 2.367 4.642 14.968 1.00 79.94 163 ILE A N 1
ATOM 1339 C CA . ILE A 1 163 ? 2.803 5.537 16.047 1.00 79.94 163 ILE A CA 1
ATOM 1340 C C . ILE A 1 163 ? 1.698 6.542 16.390 1.00 79.94 163 ILE A C 1
ATOM 1342 O O . ILE A 1 163 ? 1.431 6.784 17.568 1.00 79.94 163 ILE A O 1
ATOM 1346 N N . ALA A 1 164 ? 1.021 7.111 15.392 1.00 74.75 164 ALA A N 1
ATOM 1347 C CA . ALA A 1 164 ? -0.008 8.122 15.599 1.00 74.75 164 ALA A CA 1
ATOM 1348 C C . ALA A 1 164 ? -1.243 7.565 16.319 1.00 74.75 164 ALA A C 1
ATOM 1350 O O . ALA A 1 164 ? -1.764 8.224 17.220 1.00 74.75 164 ALA A O 1
ATOM 1351 N N . LEU A 1 165 ? -1.712 6.366 15.966 1.00 69.88 165 LEU A N 1
ATOM 1352 C CA . LEU A 1 165 ? -2.996 5.833 16.443 1.00 69.88 165 LEU A CA 1
ATOM 1353 C C . LEU A 1 165 ? -2.881 4.867 17.640 1.00 69.88 165 LEU A C 1
ATOM 1355 O O . LEU A 1 165 ? -3.896 4.576 18.285 1.00 69.88 165 LEU A O 1
ATOM 1359 N N . ASN A 1 166 ? -1.667 4.446 18.021 1.00 77.12 166 ASN A N 1
ATOM 1360 C CA . ASN A 1 166 ? -1.448 3.602 19.196 1.00 77.12 166 ASN A CA 1
ATOM 1361 C C . ASN A 1 166 ? -0.892 4.391 20.396 1.00 77.12 166 ASN A C 1
ATOM 1363 O O . ASN A 1 166 ? 0.287 4.738 20.476 1.00 77.12 166 ASN A O 1
ATOM 1367 N N . SER A 1 167 ? -1.750 4.632 21.392 1.00 69.12 167 SER A N 1
ATOM 1368 C CA . SER A 1 167 ? -1.385 5.372 22.605 1.00 69.12 167 SER A CA 1
ATOM 1369 C C . SER A 1 167 ? -0.271 4.719 23.426 1.00 69.12 167 SER A C 1
ATOM 1371 O O . SER A 1 167 ? 0.437 5.437 24.127 1.00 69.12 167 SER A O 1
ATOM 1373 N N . GLU A 1 168 ? -0.115 3.393 23.367 1.00 71.12 168 GLU A N 1
ATOM 1374 C CA . GLU A 1 168 ? 0.970 2.690 24.066 1.00 71.12 168 GLU A CA 1
ATOM 1375 C C . GLU A 1 168 ? 2.319 2.979 23.400 1.00 71.12 168 GLU A C 1
ATOM 1377 O O . GLU A 1 168 ? 3.280 3.328 24.084 1.00 71.12 168 GLU A O 1
ATOM 1382 N N . PHE A 1 169 ? 2.375 2.968 22.064 1.00 70.56 169 PHE A N 1
ATOM 1383 C CA . PHE A 1 169 ? 3.593 3.338 21.337 1.00 70.56 169 PHE A CA 1
ATOM 1384 C C . PHE A 1 169 ? 3.966 4.803 21.549 1.00 70.56 169 PHE A C 1
ATOM 1386 O O . PHE A 1 169 ? 5.135 5.103 21.776 1.00 70.56 169 PHE A O 1
ATOM 1393 N N . ARG A 1 170 ? 2.996 5.726 21.582 1.00 74.50 170 ARG A N 1
ATOM 1394 C CA . ARG A 1 170 ? 3.292 7.138 21.894 1.00 74.50 170 ARG A CA 1
ATOM 1395 C C . ARG A 1 170 ? 3.906 7.313 23.281 1.00 74.50 170 ARG A C 1
ATOM 1397 O O . ARG A 1 170 ? 4.810 8.133 23.442 1.00 74.50 170 ARG A O 1
ATOM 1404 N N . LYS A 1 171 ? 3.455 6.542 24.280 1.00 74.44 171 LYS A N 1
ATOM 1405 C CA . LYS A 1 171 ? 4.061 6.543 25.622 1.00 74.44 171 LYS A CA 1
ATOM 1406 C C . LYS A 1 171 ? 5.505 6.047 25.575 1.00 74.44 171 LYS A C 1
ATOM 1408 O O . LYS A 1 171 ? 6.369 6.725 26.121 1.00 74.44 171 LYS A O 1
ATOM 1413 N N . LEU A 1 172 ? 5.778 4.945 24.874 1.00 72.75 172 LEU A N 1
ATOM 1414 C CA . LEU A 1 172 ? 7.138 4.419 24.696 1.00 72.75 172 LEU A CA 1
ATOM 1415 C C . LEU A 1 172 ? 8.057 5.429 23.996 1.00 72.75 172 LEU A C 1
ATOM 1417 O O . LEU A 1 172 ? 9.148 5.697 24.489 1.00 72.75 172 LEU A O 1
ATOM 1421 N N . VAL A 1 173 ? 7.593 6.070 22.920 1.00 75.06 173 VAL A N 1
ATOM 1422 C CA . VAL A 1 173 ? 8.349 7.123 22.216 1.00 75.06 173 VAL A CA 1
ATOM 1423 C C . VAL A 1 173 ? 8.608 8.326 23.126 1.00 75.06 173 VAL A C 1
ATOM 1425 O O . VAL A 1 173 ? 9.686 8.911 23.092 1.00 75.06 173 VAL A O 1
ATOM 1428 N N . THR A 1 174 ? 7.646 8.698 23.972 1.00 73.25 174 THR A N 1
ATOM 1429 C CA . THR A 1 174 ? 7.798 9.820 24.914 1.00 73.25 174 THR A CA 1
ATOM 1430 C C . THR A 1 174 ? 8.808 9.493 26.015 1.00 73.25 174 THR A C 1
ATOM 1432 O O . THR A 1 174 ? 9.613 10.348 26.379 1.00 73.25 174 THR A O 1
ATOM 1435 N N . VAL A 1 175 ? 8.797 8.259 26.526 1.00 71.75 175 VAL A N 1
ATOM 1436 C CA . VAL A 1 175 ? 9.775 7.764 27.507 1.00 71.75 175 VAL A CA 1
ATOM 1437 C C . VAL A 1 175 ? 11.170 7.683 26.886 1.00 71.75 175 VAL A C 1
ATOM 1439 O O . VAL A 1 175 ? 12.111 8.213 27.469 1.00 71.75 175 VAL A O 1
ATOM 1442 N N . ALA A 1 176 ? 11.299 7.135 25.676 1.00 71.38 176 ALA A N 1
ATOM 1443 C CA . ALA A 1 176 ? 12.563 7.098 24.943 1.00 71.38 176 ALA A CA 1
ATOM 1444 C C . ALA A 1 176 ? 13.114 8.513 24.697 1.00 71.38 176 ALA A C 1
ATOM 1446 O O . ALA A 1 176 ? 14.264 8.788 25.023 1.00 71.38 176 ALA A O 1
ATOM 1447 N N . LYS A 1 177 ? 12.278 9.454 24.230 1.00 69.25 177 LYS A N 1
ATOM 1448 C CA . LYS A 1 177 ? 12.664 10.868 24.060 1.00 69.25 177 LYS A CA 1
ATOM 1449 C C . LYS A 1 177 ? 13.126 11.518 25.366 1.00 69.25 177 LYS A C 1
ATOM 1451 O O . LYS A 1 177 ? 14.040 12.336 25.336 1.00 69.25 177 LYS A O 1
ATOM 1456 N N . ARG A 1 178 ? 12.510 11.181 26.506 1.00 69.00 178 ARG A N 1
ATOM 1457 C CA . ARG A 1 178 ? 12.962 11.657 27.825 1.00 69.00 178 ARG A CA 1
ATOM 1458 C C . ARG A 1 178 ? 14.314 11.058 28.206 1.00 69.00 178 ARG A C 1
ATOM 1460 O O . ARG A 1 178 ? 15.156 11.819 28.660 1.00 69.00 178 ARG A O 1
ATOM 1467 N N . SER A 1 179 ? 14.537 9.764 27.969 1.00 64.62 179 SER A N 1
ATOM 1468 C CA . SER A 1 179 ? 15.834 9.109 28.207 1.00 64.62 179 SER A CA 1
ATOM 1469 C C . SER A 1 179 ? 16.946 9.762 27.384 1.00 64.62 179 SER A C 1
ATOM 1471 O O . SER A 1 179 ? 17.904 10.264 27.955 1.00 64.62 179 SER A O 1
ATOM 1473 N N . PHE A 1 180 ? 16.744 9.918 26.069 1.00 62.00 180 PHE A N 1
ATOM 1474 C CA . PHE A 1 180 ? 17.699 10.608 25.190 1.00 62.00 180 PHE A CA 1
ATOM 1475 C C . PHE A 1 180 ? 17.957 12.067 25.599 1.00 62.00 180 PHE A C 1
ATOM 1477 O O . PHE A 1 180 ? 19.065 12.576 25.442 1.00 62.00 180 PHE A O 1
ATOM 1484 N N . ARG A 1 181 ? 16.944 12.772 26.125 1.00 61.72 181 ARG A N 1
ATOM 1485 C CA . ARG A 1 181 ? 17.110 14.144 26.631 1.00 61.72 181 ARG A CA 1
ATOM 1486 C C . ARG A 1 181 ? 17.934 14.191 27.920 1.00 61.72 181 ARG A C 1
ATOM 1488 O O . ARG A 1 181 ? 18.677 15.148 28.107 1.00 61.72 181 ARG A O 1
ATOM 1495 N N . VAL A 1 182 ? 17.787 13.197 28.794 1.00 58.28 182 VAL A N 1
ATOM 1496 C CA . VAL A 1 182 ? 18.569 13.075 30.033 1.00 58.28 182 VAL A CA 1
ATOM 1497 C C . VAL A 1 182 ? 20.022 12.719 29.714 1.00 58.28 182 VAL A C 1
ATOM 1499 O O . VAL A 1 182 ? 20.916 13.380 30.238 1.00 58.28 182 VAL A O 1
ATOM 1502 N N . ASP A 1 183 ? 20.256 11.790 28.785 1.00 59.50 183 ASP A N 1
ATOM 1503 C CA . ASP A 1 183 ? 21.607 11.409 28.354 1.00 59.50 183 ASP A CA 1
ATOM 1504 C C . ASP A 1 183 ? 22.361 12.603 27.744 1.00 59.50 183 ASP A C 1
ATOM 1506 O O . ASP A 1 183 ? 23.487 12.898 28.149 1.00 59.50 183 ASP A O 1
ATOM 1510 N N . ASN A 1 184 ? 21.693 13.383 26.881 1.00 53.25 184 ASN A N 1
ATOM 1511 C CA . ASN A 1 184 ? 22.257 14.613 26.312 1.00 53.25 184 ASN A CA 1
ATOM 1512 C C . ASN A 1 184 ? 22.585 15.689 27.366 1.00 53.25 184 ASN A C 1
ATOM 1514 O O . ASN A 1 184 ? 23.484 16.503 27.150 1.00 53.25 184 ASN A O 1
ATOM 1518 N N . TYR A 1 185 ? 21.882 15.706 28.505 1.00 49.25 185 TYR A N 1
ATOM 1519 C CA . TYR A 1 185 ? 22.169 16.626 29.611 1.00 49.25 185 TYR A CA 1
ATOM 1520 C C . TYR A 1 185 ? 23.359 16.145 30.455 1.00 49.25 185 TYR A C 1
ATOM 1522 O O . TYR A 1 185 ? 24.175 16.951 30.899 1.00 49.25 185 TYR A O 1
ATOM 1530 N N . SER A 1 186 ? 23.510 14.828 30.631 1.00 52.22 186 SER A N 1
ATOM 1531 C CA . SER A 1 186 ? 24.673 14.236 31.308 1.00 52.22 186 SER A CA 1
ATOM 1532 C C . SER A 1 186 ? 25.977 14.311 30.504 1.00 52.22 186 SER A C 1
ATOM 1534 O O . SER A 1 186 ? 27.053 14.185 31.086 1.00 52.22 186 SER A O 1
ATOM 1536 N N . SER A 1 187 ? 25.903 14.579 29.197 1.00 49.09 187 SER A N 1
ATOM 1537 C CA . SER A 1 187 ? 27.060 14.851 28.333 1.00 49.09 187 SER A CA 1
ATOM 1538 C C . SER A 1 187 ? 27.467 16.332 28.254 1.00 49.09 187 SER A C 1
ATOM 1540 O O . SER A 1 187 ? 28.380 16.670 27.501 1.00 49.09 187 SER A O 1
ATOM 1542 N N . GLN A 1 188 ? 26.857 17.235 29.035 1.00 42.06 188 GLN A N 1
ATOM 1543 C CA . GLN A 1 188 ? 27.400 18.587 29.198 1.00 42.06 188 GLN A CA 1
ATOM 1544 C C . GLN A 1 188 ? 28.739 18.494 29.956 1.00 42.06 188 GLN A C 1
ATOM 1546 O O . GLN A 1 188 ? 28.773 17.931 31.055 1.00 42.06 188 GLN A O 1
ATOM 1551 N N . PRO A 1 189 ? 29.863 18.999 29.405 1.00 43.25 189 PRO A N 1
ATOM 1552 C CA . PRO A 1 189 ? 31.168 18.754 29.991 1.00 43.25 189 PRO A CA 1
ATOM 1553 C C . PRO A 1 189 ? 31.212 19.367 31.386 1.00 43.25 189 PRO A C 1
ATOM 1555 O O . PRO A 1 189 ? 30.922 20.550 31.588 1.00 43.25 189 PRO A O 1
ATOM 1558 N N . ARG A 1 190 ? 31.640 18.539 32.339 1.00 46.81 190 ARG A N 1
ATOM 1559 C CA . ARG A 1 190 ? 31.915 18.825 33.754 1.00 46.81 190 ARG A CA 1
ATOM 1560 C C . ARG A 1 190 ? 33.009 19.900 33.962 1.00 46.81 190 ARG A C 1
ATOM 1562 O O . ARG A 1 190 ? 33.630 19.940 35.013 1.00 46.81 190 ARG A O 1
ATOM 1569 N N . GLY A 1 191 ? 33.273 20.746 32.963 1.00 44.56 191 GLY A N 1
ATOM 1570 C CA . GLY A 1 191 ? 34.270 21.817 32.980 1.00 44.56 191 GLY A CA 1
ATOM 1571 C C . GLY A 1 191 ? 33.742 23.145 33.528 1.00 44.56 191 GLY A C 1
ATOM 1572 O O . GLY A 1 191 ? 34.492 23.870 34.169 1.00 44.56 191 GLY A O 1
ATOM 1573 N N . LYS A 1 192 ? 32.441 23.451 33.378 1.00 48.94 192 LYS A N 1
ATOM 1574 C CA . LYS A 1 192 ? 31.894 24.732 33.875 1.00 48.94 192 LYS A CA 1
ATOM 1575 C C . LYS A 1 192 ? 31.726 24.771 35.397 1.00 48.94 192 LYS A C 1
ATOM 1577 O O . LYS A 1 192 ? 31.936 25.811 36.005 1.00 48.94 192 LYS A O 1
ATOM 1582 N N . THR A 1 193 ? 31.401 23.643 36.030 1.00 53.09 193 THR A N 1
ATOM 1583 C CA . THR A 1 193 ? 31.297 23.566 37.500 1.00 53.09 193 THR A CA 1
ATOM 1584 C C . THR A 1 193 ? 32.670 23.632 38.176 1.00 53.09 193 THR A C 1
ATOM 1586 O O . THR A 1 193 ? 32.767 24.165 39.275 1.00 53.09 193 THR A O 1
ATOM 1589 N N . PHE A 1 194 ? 33.733 23.146 37.522 1.00 52.44 194 PHE A N 1
ATOM 1590 C CA . PHE A 1 194 ? 35.088 23.206 38.076 1.00 52.44 194 PHE A CA 1
ATOM 1591 C C . PHE A 1 194 ? 35.686 24.618 37.982 1.00 52.44 194 PHE A C 1
ATOM 1593 O O . PHE A 1 194 ? 36.216 25.099 38.976 1.00 52.44 194 PHE A O 1
ATOM 1600 N N . GLN A 1 195 ? 35.482 25.331 36.864 1.00 53.06 195 GLN A N 1
ATOM 1601 C CA . GLN A 1 195 ? 35.912 26.734 36.729 1.00 53.06 195 GLN A CA 1
ATOM 1602 C C . GLN A 1 195 ? 35.263 27.658 37.770 1.00 53.06 195 GLN A C 1
ATOM 1604 O O . GLN A 1 195 ? 35.950 28.463 38.385 1.00 53.06 195 GLN A O 1
ATOM 1609 N N . ILE A 1 196 ? 33.964 27.492 38.047 1.00 58.16 196 ILE A N 1
ATOM 1610 C CA . ILE A 1 196 ? 33.272 28.306 39.063 1.00 58.16 196 ILE A CA 1
ATOM 1611 C C . ILE A 1 196 ? 33.825 28.025 40.473 1.00 58.16 196 ILE A C 1
ATOM 1613 O O . ILE A 1 196 ? 33.919 28.938 41.296 1.00 58.16 196 ILE A O 1
ATOM 1617 N N . LEU A 1 197 ? 34.219 26.781 40.768 1.00 57.50 197 LEU A N 1
ATOM 1618 C CA . LEU A 1 197 ? 34.818 26.416 42.056 1.00 57.50 197 LEU A CA 1
ATOM 1619 C C . LEU A 1 197 ? 36.264 26.918 42.194 1.00 57.50 197 LEU A C 1
ATOM 1621 O O . LEU A 1 197 ? 36.647 27.327 43.290 1.00 57.50 197 LEU A O 1
ATOM 1625 N N . GLU A 1 198 ? 37.043 26.935 41.111 1.00 59.81 198 GLU A N 1
ATOM 1626 C CA . GLU A 1 198 ? 38.393 27.513 41.092 1.00 59.81 198 GLU A CA 1
ATOM 1627 C C . GLU A 1 198 ? 38.374 29.038 41.244 1.00 59.81 198 GLU A C 1
ATOM 1629 O O . GLU A 1 198 ? 39.084 29.560 42.106 1.00 59.81 198 GLU A O 1
ATOM 1634 N N . ASP A 1 199 ? 37.496 29.746 40.526 1.00 58.41 199 ASP A N 1
ATOM 1635 C CA . ASP A 1 199 ? 37.348 31.204 40.653 1.00 58.41 199 ASP A CA 1
ATOM 1636 C C . ASP A 1 199 ? 36.881 31.607 42.059 1.00 58.41 199 ASP A C 1
ATOM 1638 O O . ASP A 1 199 ? 37.393 32.558 42.656 1.00 58.41 199 ASP A O 1
ATOM 1642 N N . THR A 1 200 ? 35.962 30.836 42.652 1.00 60.50 200 THR A N 1
ATOM 1643 C CA . THR A 1 200 ? 35.494 31.084 44.026 1.00 60.50 200 THR A CA 1
ATOM 1644 C C . THR A 1 200 ? 36.598 30.829 45.058 1.00 60.50 200 THR A C 1
ATOM 1646 O O . THR A 1 200 ? 36.664 31.522 46.076 1.00 60.50 200 THR A O 1
ATOM 1649 N N . ARG A 1 201 ? 37.489 29.857 44.815 1.00 59.41 201 ARG A N 1
ATOM 1650 C CA . ARG A 1 201 ? 38.626 29.554 45.698 1.00 59.41 201 ARG A CA 1
ATOM 1651 C C . ARG A 1 201 ? 39.739 30.596 45.571 1.00 59.41 201 ARG A C 1
ATOM 1653 O O . ARG A 1 201 ? 40.299 30.995 46.590 1.00 59.41 201 ARG A O 1
ATOM 1660 N N . SER A 1 202 ? 40.008 31.073 44.354 1.00 62.44 202 SER A N 1
ATOM 1661 C CA . SER A 1 202 ? 40.986 32.133 44.086 1.00 62.44 202 SER A CA 1
ATOM 1662 C C . SER A 1 202 ? 40.567 33.460 44.729 1.00 62.44 202 SER A C 1
ATOM 1664 O O . SER A 1 202 ? 41.341 34.041 45.494 1.00 62.44 202 SER A O 1
ATOM 1666 N N . ASN A 1 203 ? 39.304 33.873 44.561 1.00 54.53 203 ASN A N 1
ATOM 1667 C CA . ASN A 1 203 ? 38.789 35.096 45.188 1.00 54.53 203 ASN A CA 1
ATOM 1668 C C . ASN A 1 203 ? 38.815 35.041 46.719 1.00 54.53 203 ASN A C 1
ATOM 1670 O O . ASN A 1 203 ? 39.153 36.032 47.363 1.00 54.53 203 ASN A O 1
ATOM 1674 N N . ARG A 1 204 ? 38.523 33.878 47.317 1.00 55.31 204 ARG A N 1
ATOM 1675 C CA . ARG A 1 204 ? 38.557 33.723 48.778 1.00 55.31 204 ARG A CA 1
ATOM 1676 C C . ARG A 1 204 ? 39.984 33.832 49.338 1.00 55.31 204 ARG A C 1
ATOM 1678 O O . ARG A 1 204 ? 40.173 34.431 50.387 1.00 55.31 204 ARG A O 1
ATOM 1685 N N . SER A 1 205 ? 40.990 33.351 48.601 1.00 58.66 205 SER A N 1
ATOM 1686 C CA . SER A 1 205 ? 42.405 33.444 49.006 1.00 58.66 205 SER A CA 1
ATOM 1687 C C . SER A 1 205 ? 43.014 34.851 48.904 1.00 58.66 205 SER A C 1
ATOM 1689 O O . SER A 1 205 ? 43.998 35.146 49.582 1.00 58.66 205 SER A O 1
ATOM 1691 N N . ASN A 1 206 ? 42.432 35.729 48.081 1.00 54.84 206 ASN A N 1
ATOM 1692 C CA . ASN A 1 206 ? 42.863 37.125 47.964 1.00 54.84 206 ASN A CA 1
ATOM 1693 C C . ASN A 1 206 ? 42.235 38.028 49.034 1.00 54.84 206 ASN A C 1
ATOM 1695 O O . ASN A 1 206 ? 42.799 39.071 49.353 1.00 54.84 206 ASN A O 1
ATOM 1699 N N . GLN A 1 207 ? 41.101 37.623 49.611 1.00 54.66 207 GLN A N 1
ATOM 1700 C CA . GLN A 1 207 ? 40.392 38.405 50.624 1.00 54.66 207 GLN A CA 1
ATOM 1701 C C . GLN A 1 207 ? 40.913 38.174 52.053 1.00 54.66 207 GLN A C 1
ATOM 1703 O O . GLN A 1 207 ? 40.703 39.016 52.913 1.00 54.66 207 GLN A O 1
ATOM 1708 N N . GLU A 1 208 ? 41.640 37.080 52.304 1.00 54.38 208 GLU A N 1
ATOM 1709 C CA . GLU A 1 208 ? 42.280 36.789 53.602 1.00 54.38 208 GLU A CA 1
ATOM 1710 C C . GLU A 1 208 ? 43.689 37.400 53.746 1.00 54.38 208 GLU A C 1
ATOM 1712 O O . GLU A 1 208 ? 44.36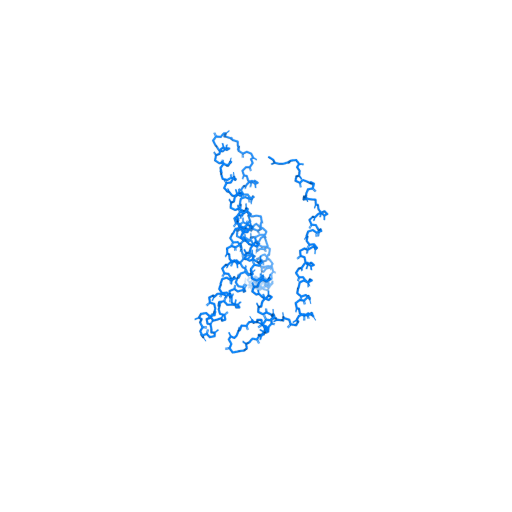1 37.176 54.752 1.00 54.38 208 GLU A O 1
ATOM 1717 N N . ARG A 1 209 ? 44.168 38.149 52.740 1.00 52.50 209 ARG A N 1
ATOM 1718 C CA . ARG A 1 209 ? 45.530 38.712 52.707 1.00 52.50 209 ARG A CA 1
ATOM 1719 C C . ARG A 1 209 ? 45.603 40.240 52.870 1.00 52.50 209 ARG A C 1
ATOM 1721 O O . ARG A 1 209 ? 46.684 40.794 52.675 1.00 52.50 209 ARG A O 1
ATOM 1728 N N . TYR A 1 210 ? 44.494 40.888 53.233 1.00 45.22 210 TYR A N 1
ATOM 1729 C CA . TYR A 1 210 ? 44.397 42.321 53.540 1.00 45.22 210 TYR A CA 1
ATOM 1730 C C . TYR A 1 210 ? 43.670 42.558 54.861 1.00 45.22 210 TYR A C 1
ATOM 1732 O O . TYR A 1 210 ? 42.665 41.855 55.105 1.00 45.22 210 TYR A O 1
#

Organism: Oesophagostomum dentatum (NCBI:txid61180)

pLDDT: mean 78.47, std 13.31, range [42.06, 93.81]

InterPro domains:
  IPR019430 7TM GPCR, serpentine receptor class x (Srx) [PF10328] (1-166)